Protein AF-0000000082432065 (afdb_homodimer)

pLDDT: mean 88.78, std 16.28, range [34.56, 98.28]

Nearest PDB structures (foldseek):
  4uuu-assembly1_B  TM=8.390E-01  e=2.695E-07  Homo sapiens
  6zza-assembly1_A-2  TM=7.826E-01  e=1.101E-06  Streptococcus agalactiae
  6zz9-assembly1_B  TM=7.598E-01  e=3.009E-06  Streptococcus agalactiae
  4noc-assembly3_D-3  TM=6.305E-01  e=5.022E-05  Kribbella flavida DSM 17836
  3l2b-assembly1_B  TM=6.693E-01  e=5.607E-04  Clostridium perfringens str. 13

InterPro domains:
  IPR000644 CBS domain [PF00571] (2-43)
  IPR000644 CBS domain [PF00571] (87-130)
  IPR000644 CBS domain [PS51371] (1-52)
  IPR000644 CBS domain [SM00116] (1-46)
  IPR000644 CBS domain [SM00116] (81-130)
  IPR046342 CBS domain superfamily [G3DSA:3.10.580.10] (1-130)
  IPR046342 CBS domain superfamily [SSF54631] (2-130)
  IPR050511 AMP-activated protein kinase gamma/SDS23 families [PTHR13780] (1-129)

Radius of gyration: 18.56 Å; Cα contacts (8 Å, |Δi|>4): 417; chains: 2; bounding box: 46×51×38 Å

Solvent-accessible surface area (backbone atoms only — not comparable to full-atom values): 15053 Å² total; per-residue (Å²): 123,38,48,52,75,38,26,38,45,56,53,40,48,50,31,62,74,69,69,44,62,60,44,48,22,25,52,97,79,40,22,65,73,43,66,53,36,42,68,54,52,48,48,28,54,62,70,41,44,53,48,74,46,56,45,76,75,38,24,44,50,59,51,49,56,59,48,64,71,48,82,64,67,69,65,58,59,75,91,57,90,53,45,68,44,48,84,81,55,52,66,68,61,54,51,55,54,45,55,38,85,91,38,54,52,30,39,26,27,41,86,94,64,35,28,63,74,50,72,50,36,49,67,55,53,49,21,57,75,72,65,49,79,130,125,37,47,51,76,37,26,38,46,56,52,40,49,50,33,62,73,69,70,45,64,60,42,49,21,23,52,99,79,40,20,64,76,43,65,53,37,40,68,54,51,49,49,29,54,62,70,42,44,53,47,73,45,56,47,75,76,38,24,44,48,60,51,50,54,59,46,65,72,46,80,61,67,68,64,60,56,74,91,56,90,56,46,68,44,46,86,81,56,54,68,69,59,54,50,56,54,44,54,39,82,91,39,54,52,32,40,25,26,40,88,94,65,36,28,64,75,50,74,50,36,47,66,56,56,51,22,57,75,72,67,49,77,130

Organism: Cannabis sativa (NCBI:txid3483)

Sequence (268 aa):
MLRPTASLSDALSLLVQAEVSSVPIVDENDSLLDIYSRSDITALAKDRTYAQFSLDEMSVQQALQLGQDVNSPRGFFSGLRCQMCLRSDPLHKVMERLANPGVRRLVIVEAGSKRVEGIISLSDVFRFLLGVKAMLRPTASLSDALSLLVQAEVSSVPIVDENDSLLDIYSRSDITALAKDRTYAQFSLDEMSVQQALQLGQDVNSPRGFFSGLRCQMCLRSDPLHKVMERLANPGVRRLVIVEAGSKRVEGIISLSDVFRFLLGVKA

Foldseek 3Di:
DAEQQAFQVVQVVCCVVVVHFKDFHAHPQQAGDAMDGVVLVVQCVVVCVPVVDPRRRDGNNNSSVVSVPPPPVPCPDDDHNAAADEPPDDPVVVVVQQPDPPRFKHFYADPPRNRTDDMDGPVNVVCVVVVNDD/DAEQQAFQVVVVVCCVVVVHFKDFHAHPQQAGDAMDGVVLVVQCVVVCVPVVDPRRRDGNNNSSVVSVPPPPVPCPPDPHNAAADEPPDDPVVVVVQQPDPPRFKHFYADPPRNRTDDMDGPVNVVCVVVVNDD

Secondary structure (DSSP, 8-state):
-B-TT-BHHHHHHHHHHHT-SEEEEE-TT-BEEEEEEHHHHHHHHHTTHHHHS-TTTSBHHHHHHHHHHS------SSS-SS-EEETTS-HHHHHHHHTSTT--EEEEE-TTT-BEEEEEEHHHHHHHHHT---/-B-TT-BHHHHHHHHHHHT-SEEEEE-TT-BEEEEEEHHHHHHHHHTTHHHHS-TTTSBHHHHHHHHHHS------SSS-SS-EEETTS-HHHHHHHHTSTT--EEEEE-TTT-BEEEEEEHHHHHHHHHT---

Structure (mmCIF, N/CA/C/O backbone):
data_AF-0000000082432065-model_v1
#
loop_
_entity.id
_entity.type
_entity.pdbx_description
1 polymer 'CBS domain-containing protein'
#
loop_
_atom_site.group_PDB
_atom_site.id
_atom_site.type_symbol
_atom_site.label_atom_id
_atom_site.label_alt_id
_atom_site.label_comp_id
_atom_site.label_asym_id
_atom_site.label_entity_id
_atom_site.label_seq_id
_atom_site.pdbx_PDB_ins_code
_atom_site.Cartn_x
_atom_site.Cartn_y
_atom_site.Cartn_z
_atom_site.occupancy
_atom_site.B_iso_or_equiv
_atom_site.auth_seq_id
_atom_site.auth_comp_id
_atom_site.auth_asym_id
_atom_site.auth_atom_id
_atom_site.pdbx_PDB_model_num
ATOM 1 N N . MET A 1 1 ? -3.463 -17.789 -0.406 1 91.79 1 MET A N 1
ATOM 2 C CA . MET A 1 1 ? -3.968 -17.381 -1.714 1 91.79 1 MET A CA 1
ATOM 3 C C . MET A 1 1 ? -5.492 -17.433 -1.749 1 91.79 1 MET A C 1
ATOM 5 O O . MET A 1 1 ? -6.114 -18.095 -0.916 1 91.79 1 MET A O 1
ATOM 9 N N . LEU A 1 2 ? -6.07 -16.608 -2.7 1 96.93 2 LEU A N 1
ATOM 10 C CA . LEU A 1 2 ? -7.524 -16.518 -2.77 1 96.93 2 LEU A CA 1
ATOM 11 C C . LEU A 1 2 ? -8.052 -17.197 -4.029 1 96.93 2 LEU A C 1
ATOM 13 O O . LEU A 1 2 ? -7.408 -17.152 -5.08 1 96.93 2 LEU A O 1
ATOM 17 N N . ARG A 1 3 ? -9.206 -17.84 -3.882 1 98.17 3 ARG A N 1
ATOM 18 C CA . ARG A 1 3 ? -9.987 -18.211 -5.058 1 98.17 3 ARG A CA 1
ATOM 19 C C . ARG A 1 3 ? -10.771 -17.018 -5.594 1 98.17 3 ARG A C 1
ATOM 21 O O . ARG A 1 3 ? -11.107 -16.101 -4.842 1 98.17 3 ARG A O 1
ATOM 28 N N . PRO A 1 4 ? -11.059 -17.03 -6.916 1 97.5 4 PRO A N 1
ATOM 29 C CA . PRO A 1 4 ? -11.837 -15.914 -7.459 1 97.5 4 PRO A CA 1
ATOM 30 C C . PRO A 1 4 ? -13.19 -15.748 -6.77 1 97.5 4 PRO A C 1
ATOM 32 O O . PRO A 1 4 ? -13.725 -14.638 -6.711 1 97.5 4 PRO A O 1
ATOM 35 N N . THR A 1 5 ? -13.749 -16.846 -6.175 1 98.03 5 THR A N 1
ATOM 36 C CA . THR A 1 5 ? -15.085 -16.86 -5.59 1 98.03 5 THR A CA 1
ATOM 37 C C . THR A 1 5 ? -15.031 -16.491 -4.11 1 98.03 5 THR A C 1
ATOM 39 O O . THR A 1 5 ? -16.069 -16.387 -3.453 1 98.03 5 THR A O 1
ATOM 42 N N . ALA A 1 6 ? -13.818 -16.341 -3.574 1 98.22 6 ALA A N 1
ATOM 43 C CA . ALA A 1 6 ? -13.71 -15.937 -2.175 1 98.22 6 ALA A CA 1
ATOM 44 C C . ALA A 1 6 ? -14.455 -14.63 -1.921 1 98.22 6 ALA A C 1
ATOM 46 O O . ALA A 1 6 ? -14.51 -13.761 -2.794 1 98.22 6 ALA A O 1
ATOM 47 N N . SER A 1 7 ? -15.022 -14.486 -0.771 1 98.28 7 SER A N 1
ATOM 48 C CA . SER A 1 7 ? -15.76 -13.273 -0.432 1 98.28 7 SER A CA 1
ATOM 49 C C . SER A 1 7 ? -14.814 -12.105 -0.174 1 98.28 7 SER A C 1
ATOM 51 O O . SER A 1 7 ? -13.643 -12.308 0.153 1 98.28 7 SER A O 1
ATOM 53 N N . LEU A 1 8 ? -15.301 -10.936 -0.232 1 97.23 8 LEU A N 1
ATOM 54 C CA . LEU A 1 8 ? -14.527 -9.754 0.134 1 97.23 8 LEU A CA 1
ATOM 55 C C . LEU A 1 8 ? -14.134 -9.797 1.607 1 97.23 8 LEU A C 1
ATOM 57 O O . LEU A 1 8 ? -13.044 -9.353 1.976 1 97.23 8 LEU A O 1
ATOM 61 N N . SER A 1 9 ? -15.038 -10.286 2.413 1 97.78 9 SER A N 1
ATOM 62 C CA . SER A 1 9 ? -14.731 -10.414 3.834 1 97.78 9 SER A CA 1
ATOM 63 C C . SER A 1 9 ? -13.497 -11.282 4.057 1 97.78 9 SER A C 1
ATOM 65 O O . SER A 1 9 ? -12.608 -10.92 4.83 1 97.78 9 SER A O 1
ATOM 67 N N . ASP A 1 10 ? -13.457 -12.392 3.347 1 97.8 10 ASP A N 1
ATOM 68 C CA . ASP A 1 10 ? -12.303 -13.279 3.453 1 97.8 10 ASP A CA 1
ATOM 69 C C . ASP A 1 10 ? -11.029 -12.582 2.979 1 97.8 10 ASP A C 1
ATOM 71 O O . ASP A 1 10 ? -9.978 -12.7 3.612 1 97.8 10 ASP A O 1
ATOM 75 N N . ALA A 1 11 ? -11.12 -11.904 1.87 1 97.95 11 ALA A N 1
ATOM 76 C CA . ALA A 1 11 ? -9.961 -11.22 1.303 1 97.95 11 ALA A CA 1
ATOM 77 C C . ALA A 1 11 ? -9.435 -10.15 2.255 1 97.95 11 ALA A C 1
ATOM 79 O O . ALA A 1 11 ? -8.232 -10.083 2.52 1 97.95 11 ALA A O 1
ATOM 80 N N . LEU A 1 12 ? -10.338 -9.326 2.785 1 97.37 12 LEU A N 1
ATOM 81 C CA . LEU A 1 12 ? -9.945 -8.261 3.701 1 97.37 12 LEU A CA 1
ATOM 82 C C . LEU A 1 12 ? -9.338 -8.838 4.976 1 97.37 12 LEU A C 1
ATOM 84 O O . LEU A 1 12 ? -8.335 -8.325 5.478 1 97.37 12 LEU A O 1
ATOM 88 N N . SER A 1 13 ? -9.913 -9.933 5.496 1 96.69 13 SER A N 1
ATOM 89 C CA . SER A 1 13 ? -9.394 -10.584 6.694 1 96.69 13 SER A CA 1
ATOM 90 C C . SER A 1 13 ? -7.98 -11.11 6.469 1 96.69 13 SER A C 1
ATOM 92 O O . SER A 1 13 ? -7.106 -10.941 7.322 1 96.69 13 SER A O 1
ATOM 94 N N . LEU A 1 14 ? -7.772 -11.704 5.318 1 96.43 14 LEU A N 1
ATOM 95 C CA . LEU A 1 14 ? -6.459 -12.252 4.994 1 96.43 14 LEU A CA 1
ATOM 96 C C . LEU A 1 14 ? -5.411 -11.147 4.925 1 96.43 14 LEU A C 1
ATOM 98 O O . LEU A 1 14 ? -4.312 -11.293 5.466 1 96.43 14 LEU A O 1
ATOM 102 N N . LEU A 1 15 ? -5.744 -10.033 4.286 1 95.22 15 LEU A N 1
ATOM 103 C CA . LEU A 1 15 ? -4.802 -8.929 4.138 1 95.22 15 LEU A CA 1
ATOM 104 C C . LEU A 1 15 ? -4.444 -8.334 5.496 1 95.22 15 LEU A C 1
ATOM 106 O O . LEU A 1 15 ? -3.275 -8.049 5.765 1 95.22 15 LEU A O 1
ATOM 110 N N . VAL A 1 16 ? -5.398 -8.18 6.341 1 93.48 16 VAL A N 1
ATOM 111 C CA . VAL A 1 16 ? -5.18 -7.564 7.645 1 93.48 16 VAL A CA 1
ATOM 112 C C . VAL A 1 16 ? -4.407 -8.524 8.547 1 93.48 16 VAL A C 1
ATOM 114 O O . VAL A 1 16 ? -3.417 -8.136 9.172 1 93.48 16 VAL A O 1
ATOM 117 N N . GLN A 1 17 ? -4.762 -9.803 8.577 1 92.43 17 GLN A N 1
ATOM 118 C CA . GLN A 1 17 ? -4.154 -10.783 9.47 1 92.43 17 GLN A CA 1
ATOM 119 C C . GLN A 1 17 ? -2.722 -11.098 9.048 1 92.43 17 GLN A C 1
ATOM 121 O O . GLN A 1 17 ? -1.838 -11.245 9.895 1 92.43 17 GLN A O 1
ATOM 126 N N . ALA A 1 18 ? -2.498 -11.237 7.775 1 91.37 18 ALA A N 1
ATOM 127 C CA . ALA A 1 18 ? -1.174 -11.586 7.264 1 91.37 18 ALA A CA 1
ATOM 128 C C . ALA A 1 18 ? -0.286 -10.35 7.156 1 91.37 18 ALA A C 1
ATOM 130 O O . ALA A 1 18 ? 0.915 -10.462 6.9 1 91.37 18 ALA A O 1
ATOM 131 N N . GLU A 1 19 ? -0.907 -9.127 7.285 1 90.2 19 GLU A N 1
ATOM 132 C CA . GLU A 1 19 ? -0.198 -7.854 7.202 1 90.2 19 GLU A CA 1
ATOM 133 C C . GLU A 1 19 ? 0.512 -7.704 5.859 1 90.2 19 GLU A C 1
ATOM 135 O O . GLU A 1 19 ? 1.698 -7.37 5.812 1 90.2 19 GLU A O 1
ATOM 140 N N . VAL A 1 20 ? -0.23 -8.049 4.837 1 91.2 20 VAL A N 1
ATOM 141 C CA . VAL A 1 20 ? 0.288 -7.894 3.481 1 91.2 20 VAL A CA 1
ATOM 142 C C . VAL A 1 20 ? -0.599 -6.929 2.697 1 91.2 20 VAL A C 1
ATOM 144 O O . VAL A 1 20 ? -1.745 -6.679 3.08 1 91.2 20 VAL A O 1
ATOM 147 N N . SER A 1 21 ? -0.061 -6.411 1.598 1 91.57 21 SER A N 1
ATOM 148 C CA . SER A 1 21 ? -0.768 -5.392 0.831 1 91.57 21 SER A CA 1
ATOM 149 C C . SER A 1 21 ? -1.493 -6.002 -0.365 1 91.57 21 SER A C 1
ATOM 151 O O . SER A 1 21 ? -2.293 -5.332 -1.02 1 91.57 21 SER A O 1
ATOM 153 N N . SER A 1 22 ? -1.211 -7.258 -0.656 1 93.39 22 SER A N 1
ATOM 154 C CA . SER A 1 22 ? -1.836 -7.925 -1.793 1 93.39 22 SER A CA 1
ATOM 155 C C . SER A 1 22 ? -1.859 -9.438 -1.603 1 93.39 22 SER A C 1
ATOM 157 O O . SER A 1 22 ? -1.077 -9.982 -0.821 1 93.39 22 SER A O 1
ATOM 159 N N . VAL A 1 23 ? -2.774 -10.075 -2.242 1 95.88 23 VAL A N 1
ATOM 160 C CA . VAL A 1 23 ? -2.916 -11.528 -2.217 1 95.88 23 VAL A CA 1
ATOM 161 C C . VAL A 1 23 ? -3.215 -12.043 -3.623 1 95.88 23 VAL A C 1
ATOM 163 O O . VAL A 1 23 ? -4.099 -11.522 -4.306 1 95.88 23 VAL A O 1
ATOM 166 N N . PRO A 1 24 ? -2.444 -13.047 -4.13 1 96.74 24 PRO A N 1
ATOM 167 C CA . PRO A 1 24 ? -2.754 -13.617 -5.443 1 96.74 24 PRO A CA 1
ATOM 168 C C . PRO A 1 24 ? -4.112 -14.314 -5.478 1 96.74 24 PRO A C 1
ATOM 170 O O . PRO A 1 24 ? -4.51 -14.948 -4.497 1 96.74 24 PRO A O 1
ATOM 173 N N . ILE A 1 25 ? -4.811 -14.146 -6.535 1 96.96 25 I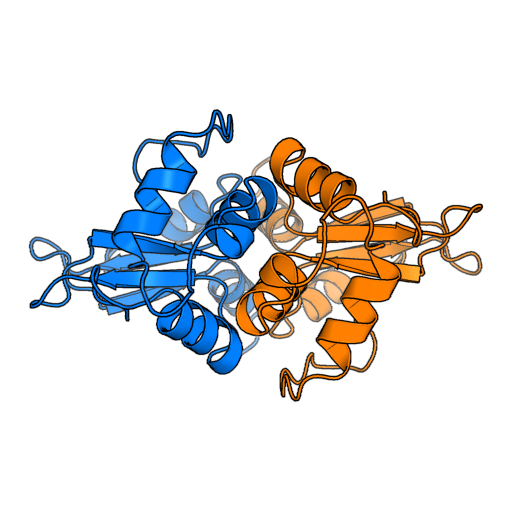LE A N 1
ATOM 174 C CA . ILE A 1 25 ? -5.997 -14.926 -6.869 1 96.96 25 ILE A CA 1
ATOM 175 C C . ILE A 1 25 ? -5.615 -16.07 -7.806 1 96.96 25 ILE A C 1
ATOM 177 O O . ILE A 1 25 ? -5.011 -15.844 -8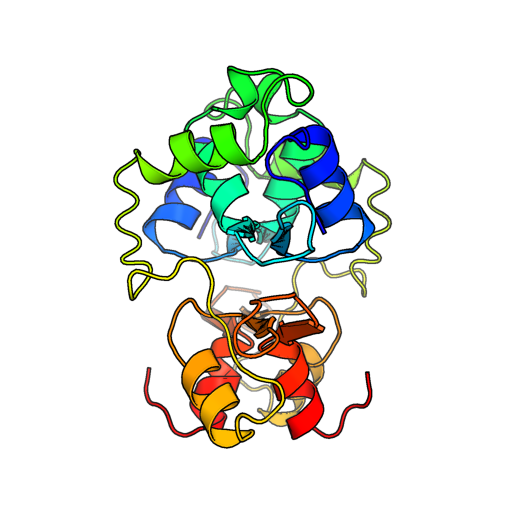.858 1 96.96 25 ILE A O 1
ATOM 181 N N . VAL A 1 26 ? -5.993 -17.299 -7.408 1 97.73 26 VAL A N 1
ATOM 182 C CA . VAL A 1 26 ? -5.513 -18.455 -8.158 1 97.73 26 VAL A CA 1
ATOM 183 C C . VAL A 1 26 ? -6.683 -19.375 -8.496 1 97.73 26 VAL A C 1
ATOM 185 O O . VAL A 1 26 ? -7.737 -19.308 -7.858 1 97.73 26 VAL A O 1
ATOM 188 N N . ASP A 1 27 ? -6.511 -20.186 -9.52 1 97.91 27 ASP A N 1
ATOM 189 C CA . ASP A 1 27 ? -7.523 -21.179 -9.866 1 97.91 27 ASP A CA 1
ATOM 190 C C . ASP A 1 27 ? -7.332 -22.462 -9.059 1 97.91 27 ASP A C 1
ATOM 192 O O . ASP A 1 27 ? -6.617 -22.469 -8.055 1 97.91 27 ASP A O 1
ATOM 196 N N . GLU A 1 28 ? -7.995 -23.527 -9.398 1 97.34 28 GLU A N 1
ATOM 197 C CA . GLU A 1 28 ? -8.003 -24.781 -8.652 1 97.34 28 GLU A CA 1
ATOM 198 C C . GLU A 1 28 ? -6.625 -25.439 -8.663 1 97.34 28 GLU A C 1
ATOM 200 O O . GLU A 1 28 ? -6.313 -26.252 -7.792 1 97.34 28 GLU A O 1
ATOM 205 N N . ASN A 1 29 ? -5.786 -25.096 -9.682 1 97.45 29 ASN A N 1
ATOM 206 C CA . ASN A 1 29 ? -4.453 -25.677 -9.793 1 97.45 29 ASN A CA 1
ATOM 207 C C . ASN A 1 29 ? -3.381 -24.725 -9.27 1 97.45 29 ASN A C 1
ATOM 209 O O . ASN A 1 29 ? -2.196 -24.895 -9.565 1 97.45 29 ASN A O 1
ATOM 213 N N . ASP A 1 30 ? -3.788 -23.655 -8.607 1 97.97 30 ASP A N 1
ATOM 214 C CA . ASP A 1 30 ? -2.914 -22.64 -8.026 1 97.97 30 ASP A CA 1
ATOM 215 C C . ASP A 1 30 ? -2.238 -21.809 -9.114 1 97.97 30 ASP A C 1
ATOM 217 O O . ASP A 1 30 ? -1.171 -21.234 -8.891 1 97.97 30 ASP A O 1
ATOM 221 N N . SER A 1 31 ? -2.859 -21.825 -10.281 1 97.84 31 SER A N 1
ATOM 222 C CA . SER A 1 31 ? -2.389 -20.935 -11.338 1 97.84 31 SER A CA 1
ATOM 223 C C . SER A 1 31 ? -2.864 -19.505 -11.108 1 97.84 31 SER A C 1
ATOM 225 O O . SER A 1 31 ? -4.031 -19.277 -10.783 1 97.84 31 SER A O 1
ATOM 227 N N . LEU A 1 32 ? -1.987 -18.615 -11.347 1 97.04 32 LEU A N 1
ATOM 228 C CA . LEU A 1 32 ? -2.258 -17.206 -11.08 1 97.04 32 LEU A CA 1
ATOM 229 C C . LEU A 1 32 ? -3.298 -16.659 -12.051 1 97.04 32 LEU A C 1
ATOM 231 O O . LEU A 1 32 ? -3.146 -16.787 -13.268 1 97.04 32 LEU A O 1
ATOM 235 N N . LEU A 1 33 ? -4.323 -16.029 -11.487 1 95.45 33 LEU A N 1
ATOM 236 C CA . LEU A 1 33 ? -5.364 -15.406 -12.298 1 95.45 33 LEU A CA 1
ATOM 237 C C . LEU A 1 33 ? -5.299 -13.886 -12.192 1 95.45 33 LEU A C 1
ATOM 239 O O . LEU A 1 33 ? -5.561 -13.18 -13.169 1 95.45 33 LEU A O 1
ATOM 243 N N . ASP A 1 34 ? -4.994 -13.424 -11.001 1 94.52 34 ASP A N 1
ATOM 244 C CA . ASP A 1 34 ? -4.995 -11.992 -10.716 1 94.52 34 ASP A CA 1
ATOM 245 C C . ASP A 1 34 ? -4.421 -11.707 -9.33 1 94.52 34 ASP A C 1
ATOM 247 O O . ASP A 1 34 ? -3.844 -12.594 -8.698 1 94.52 34 ASP A O 1
ATOM 251 N N . ILE A 1 35 ? -4.603 -10.497 -8.877 1 95.1 35 ILE A N 1
ATOM 252 C CA . ILE A 1 35 ? -4.178 -10.072 -7.547 1 95.1 35 ILE A CA 1
ATOM 253 C C . ILE A 1 35 ? -5.229 -9.145 -6.941 1 95.1 35 ILE A C 1
ATOM 255 O O . ILE A 1 35 ? -5.854 -8.356 -7.652 1 95.1 35 ILE A O 1
ATOM 259 N N . TYR A 1 36 ? -5.501 -9.28 -5.711 1 94.88 36 TYR A N 1
ATOM 260 C CA . TYR A 1 36 ? -6.306 -8.343 -4.936 1 94.88 36 TYR A CA 1
ATOM 261 C C . TYR A 1 36 ? -5.437 -7.543 -3.974 1 94.88 36 TYR A C 1
ATOM 263 O O . TYR A 1 36 ? -4.732 -8.116 -3.141 1 94.88 36 TYR A O 1
ATOM 271 N N . SER A 1 37 ? -5.405 -6.215 -4.117 1 93.84 37 SER A N 1
ATOM 272 C CA . SER A 1 37 ? -4.437 -5.38 -3.414 1 93.84 37 SER A CA 1
ATOM 273 C C . SER A 1 37 ? -5.127 -4.238 -2.675 1 93.84 37 SER A C 1
ATOM 275 O O . SER A 1 37 ? -6.327 -4.015 -2.847 1 93.84 37 SER A O 1
ATOM 277 N N . ARG A 1 38 ? -4.329 -3.533 -1.892 1 93.11 38 ARG A N 1
ATOM 278 C CA . ARG A 1 38 ? -4.824 -2.363 -1.173 1 93.11 38 ARG A CA 1
ATOM 279 C C . ARG A 1 38 ? -5.238 -1.26 -2.141 1 93.11 38 ARG A C 1
ATOM 281 O O . ARG A 1 38 ? -6.166 -0.497 -1.861 1 93.11 38 ARG A O 1
ATOM 288 N N . SER A 1 39 ? -4.617 -1.206 -3.307 1 92.56 39 SER A N 1
ATOM 289 C CA . SER A 1 39 ? -5.065 -0.244 -4.308 1 92.56 39 SER A CA 1
ATOM 290 C C . SER A 1 39 ? -6.486 -0.548 -4.772 1 92.56 39 SER A C 1
ATOM 292 O O . SER A 1 39 ? -7.28 0.367 -4.997 1 92.56 39 SER A O 1
ATOM 294 N N . ASP A 1 40 ? -6.826 -1.787 -4.952 1 93.51 40 ASP A N 1
ATOM 295 C CA . ASP A 1 40 ? -8.189 -2.177 -5.302 1 93.51 40 ASP A CA 1
ATOM 296 C C . ASP A 1 40 ? -9.175 -1.765 -4.211 1 93.51 40 ASP A C 1
ATOM 298 O O . ASP A 1 40 ? -10.254 -1.245 -4.507 1 93.51 40 ASP A O 1
ATOM 302 N N . ILE A 1 41 ? -8.763 -2.015 -2.992 1 95.34 41 ILE A N 1
ATOM 303 C CA . ILE A 1 41 ? -9.601 -1.674 -1.848 1 95.34 41 ILE A CA 1
ATOM 304 C C . ILE A 1 41 ? -9.878 -0.173 -1.841 1 95.34 41 ILE A C 1
ATOM 306 O O . ILE A 1 41 ? -11.013 0.254 -1.616 1 95.34 41 ILE A O 1
ATOM 310 N N . THR A 1 42 ? -8.866 0.596 -2.096 1 95.28 42 THR A N 1
ATOM 311 C CA . THR A 1 42 ? -8.995 2.049 -2.105 1 95.28 42 THR A CA 1
ATOM 312 C C . THR A 1 42 ? -9.959 2.5 -3.198 1 95.28 42 THR A C 1
ATOM 314 O O . THR A 1 42 ? -10.826 3.343 -2.959 1 95.28 42 THR A O 1
ATOM 317 N N . ALA A 1 43 ? -9.828 1.934 -4.355 1 93.93 43 ALA A N 1
ATOM 318 C CA . ALA A 1 43 ? -10.712 2.277 -5.465 1 93.93 43 ALA A CA 1
ATOM 319 C C . ALA A 1 43 ? -12.16 1.917 -5.145 1 93.93 43 ALA A C 1
ATOM 321 O O . ALA A 1 43 ? -13.074 2.705 -5.403 1 93.93 43 ALA A O 1
ATOM 322 N N . LEU A 1 44 ? -12.408 0.792 -4.581 1 95.45 44 LEU A N 1
ATOM 323 C CA . LEU A 1 44 ? -13.748 0.332 -4.233 1 95.45 44 LEU A CA 1
ATOM 324 C C . LEU A 1 44 ? -14.356 1.204 -3.14 1 95.45 44 LEU A C 1
ATOM 326 O O . LEU A 1 44 ? -15.561 1.469 -3.148 1 95.45 44 LEU A O 1
ATOM 330 N N . ALA A 1 45 ? -13.505 1.569 -2.148 1 95.84 45 ALA A N 1
ATOM 331 C CA . ALA A 1 45 ? -13.984 2.469 -1.101 1 95.84 45 ALA A CA 1
ATOM 332 C C . ALA A 1 45 ? -14.423 3.808 -1.687 1 95.84 45 ALA A C 1
ATOM 334 O O . ALA A 1 45 ? -15.483 4.33 -1.334 1 95.84 45 ALA A O 1
ATOM 335 N N . LYS A 1 46 ? -13.616 4.333 -2.549 1 95.01 46 LYS A N 1
ATOM 336 C CA . LYS A 1 46 ? -13.899 5.618 -3.181 1 95.01 46 LYS A CA 1
ATOM 337 C C . LYS A 1 46 ? -15.218 5.576 -3.947 1 95.01 46 LYS A C 1
ATOM 339 O O . LYS A 1 46 ? -15.997 6.53 -3.905 1 95.01 46 LYS A O 1
ATOM 344 N N . ASP A 1 47 ? -15.484 4.467 -4.594 1 92.97 47 ASP A N 1
ATOM 345 C CA . ASP A 1 47 ? -16.672 4.334 -5.431 1 92.97 47 ASP A CA 1
ATOM 346 C C . ASP A 1 47 ? -17.867 3.846 -4.616 1 92.97 47 ASP A C 1
ATOM 348 O O . ASP A 1 47 ? -18.907 3.495 -5.177 1 92.97 47 ASP A O 1
ATOM 352 N N . ARG A 1 48 ? -17.726 3.649 -3.326 1 93.31 48 ARG A N 1
ATOM 353 C CA . ARG A 1 48 ? -18.76 3.325 -2.349 1 93.31 48 ARG A CA 1
ATOM 354 C C . ARG A 1 48 ? -19.26 1.896 -2.535 1 93.31 48 ARG A C 1
ATOM 356 O O . ARG A 1 48 ? -20.408 1.587 -2.208 1 93.31 48 ARG A O 1
ATOM 363 N N . THR A 1 49 ? -18.436 1.12 -3.115 1 93.23 49 THR A N 1
ATOM 364 C CA . THR A 1 49 ? -18.799 -0.278 -3.317 1 93.23 49 THR A CA 1
ATOM 365 C C . THR A 1 49 ? -19.078 -0.963 -1.982 1 93.23 49 THR A C 1
ATOM 367 O O . THR A 1 49 ? -20.044 -1.719 -1.856 1 93.23 49 THR A O 1
ATOM 370 N N . TYR A 1 50 ? -18.302 -0.622 -0.948 1 93.71 50 TYR A N 1
ATOM 371 C CA . TYR A 1 50 ? -18.447 -1.26 0.356 1 93.71 50 TYR A CA 1
ATOM 372 C C . TYR A 1 50 ? -19.736 -0.818 1.039 1 93.71 50 TYR A C 1
ATOM 374 O O . TYR A 1 50 ? -20.198 -1.463 1.983 1 93.71 50 TYR A O 1
ATOM 382 N N . ALA A 1 51 ? -20.258 0.248 0.614 1 92.7 51 ALA A N 1
ATOM 383 C CA . ALA A 1 51 ? -21.53 0.727 1.147 1 92.7 51 ALA A CA 1
ATOM 384 C C . ALA A 1 51 ? -22.707 0.064 0.437 1 92.7 51 ALA A C 1
ATOM 386 O O . ALA A 1 51 ? -23.81 -0.006 0.984 1 92.7 51 ALA A O 1
ATOM 387 N N . GLN A 1 52 ? -22.492 -0.404 -0.75 1 93.72 52 GLN A N 1
ATOM 388 C CA . GLN A 1 52 ? -23.574 -0.86 -1.616 1 93.72 52 GLN A CA 1
ATOM 389 C C . GLN A 1 52 ? -23.723 -2.377 -1.559 1 93.72 52 GLN A C 1
ATOM 391 O O . GLN A 1 52 ? -24.792 -2.913 -1.857 1 93.72 52 GLN A O 1
ATOM 396 N N . PHE A 1 53 ? -22.698 -3.045 -1.168 1 93.37 53 PHE A N 1
ATOM 397 C CA . PHE A 1 53 ? -22.726 -4.503 -1.207 1 93.37 53 PHE A CA 1
ATOM 398 C C . PHE A 1 53 ? -22.275 -5.089 0.125 1 93.37 53 PHE A C 1
ATOM 400 O O . PHE A 1 53 ? -21.442 -4.502 0.818 1 93.37 53 PHE A O 1
ATOM 407 N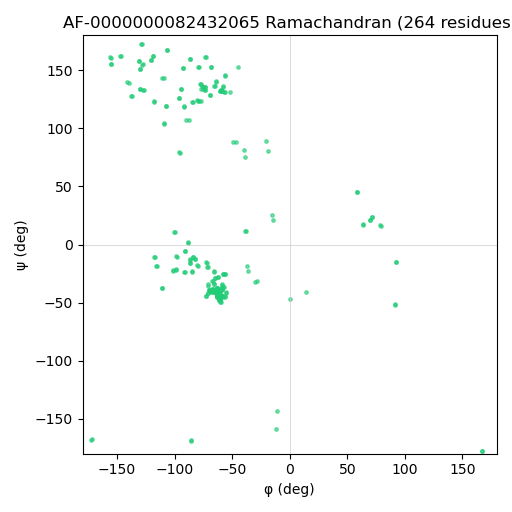 N . SER A 1 54 ? -22.791 -6.248 0.414 1 94.87 54 SER A N 1
ATOM 408 C CA . SER A 1 54 ? -22.335 -7.005 1.576 1 94.87 54 SER A CA 1
ATOM 409 C C . SER A 1 54 ? -20.984 -7.661 1.313 1 94.87 54 SER A C 1
ATOM 411 O O . SER A 1 54 ? -20.785 -8.288 0.27 1 94.87 54 SER A O 1
ATOM 413 N N . LEU A 1 55 ? -20.066 -7.591 2.279 1 96.47 55 LEU A N 1
ATOM 414 C CA . LEU A 1 55 ? -18.715 -8.127 2.154 1 96.47 55 LEU A CA 1
ATOM 415 C C . LEU A 1 55 ? -18.746 -9.638 1.946 1 96.47 55 LEU A C 1
ATOM 417 O O . LEU A 1 55 ? -17.875 -10.194 1.274 1 96.47 55 LEU A O 1
ATOM 421 N N . ASP A 1 56 ? -19.797 -10.299 2.467 1 97.23 56 ASP A N 1
ATOM 422 C CA . ASP A 1 56 ? -19.861 -11.757 2.418 1 97.23 56 ASP A CA 1
ATOM 423 C C . ASP A 1 56 ? -20.485 -12.235 1.109 1 97.23 56 ASP A C 1
ATOM 425 O O . ASP A 1 56 ? -20.334 -13.399 0.732 1 97.23 56 ASP A O 1
ATOM 429 N N . GLU A 1 57 ? -21.163 -11.29 0.383 1 96.2 57 GLU A N 1
ATOM 430 C CA . GLU A 1 57 ? -21.923 -11.689 -0.798 1 96.2 57 GLU A CA 1
ATOM 431 C C . GLU A 1 57 ? -21.154 -11.379 -2.079 1 96.2 57 GLU A C 1
ATOM 433 O O . GLU A 1 57 ? -21.426 -11.965 -3.129 1 96.2 57 GLU A O 1
ATOM 438 N N . MET A 1 58 ? -20.276 -10.504 -2.017 1 96.68 58 MET A N 1
ATOM 439 C CA . MET A 1 58 ? -19.502 -10.144 -3.202 1 96.68 58 MET A CA 1
ATOM 440 C C . MET A 1 58 ? -18.191 -10.921 -3.253 1 96.68 58 MET A C 1
ATOM 442 O O . MET A 1 58 ? -17.474 -11.002 -2.254 1 96.68 58 MET A O 1
ATOM 446 N N . SER A 1 59 ? -17.918 -11.452 -4.424 1 97.86 59 SER A N 1
ATOM 447 C CA . SER A 1 59 ? -16.655 -12.158 -4.607 1 97.86 59 SER A CA 1
ATOM 448 C C . SER A 1 59 ? -15.535 -11.198 -4.993 1 97.86 59 SER A C 1
ATOM 450 O O . SER A 1 59 ? -15.796 -10.094 -5.476 1 97.86 59 SER A O 1
ATOM 452 N N . VAL A 1 60 ? -14.314 -11.605 -4.79 1 96.69 60 VAL A N 1
ATOM 453 C CA . VAL A 1 60 ? -13.158 -10.791 -5.149 1 96.69 60 VAL A CA 1
ATOM 454 C C . VAL A 1 60 ? -13.163 -10.521 -6.652 1 96.69 60 VAL A C 1
ATOM 456 O O . VAL A 1 60 ? -12.829 -9.418 -7.092 1 96.69 60 VAL A O 1
ATOM 459 N N . GLN A 1 61 ? -13.523 -11.54 -7.417 1 95.7 61 GLN A N 1
ATOM 460 C CA . GLN A 1 61 ? -13.581 -11.36 -8.864 1 95.7 61 GLN A CA 1
ATOM 461 C C . GLN A 1 61 ? -14.581 -10.271 -9.243 1 95.7 61 GLN A C 1
ATOM 463 O O . GLN A 1 61 ? -14.287 -9.416 -10.081 1 95.7 61 GLN A O 1
ATOM 468 N N . GLN A 1 62 ? -15.806 -10.304 -8.671 1 95.31 62 GLN A N 1
ATOM 469 C CA . GLN A 1 62 ? -16.82 -9.284 -8.916 1 95.31 62 GLN A CA 1
ATOM 470 C C . GLN A 1 62 ? -16.313 -7.899 -8.524 1 95.31 62 GLN A C 1
ATOM 472 O O . GLN A 1 62 ? -16.522 -6.926 -9.252 1 95.31 62 GLN A O 1
ATOM 477 N N . ALA A 1 63 ? -15.682 -7.835 -7.377 1 95.27 63 ALA A N 1
ATOM 478 C CA . ALA A 1 63 ? -15.149 -6.565 -6.89 1 95.27 63 ALA A CA 1
ATOM 479 C C . ALA A 1 63 ? -14.134 -5.985 -7.872 1 95.27 63 ALA A C 1
ATOM 481 O O . ALA A 1 63 ? -14.146 -4.783 -8.147 1 95.27 63 ALA A O 1
ATOM 482 N N . LEU A 1 64 ? -13.24 -6.808 -8.377 1 93.86 64 LEU A N 1
ATOM 483 C CA . LEU A 1 64 ? -12.217 -6.361 -9.316 1 93.86 64 LEU A CA 1
ATOM 484 C C . LEU A 1 64 ? -12.85 -5.824 -10.595 1 93.86 64 LEU A C 1
ATOM 486 O O . LEU A 1 64 ? -12.364 -4.848 -11.171 1 93.86 64 LEU A O 1
ATOM 490 N N . GLN A 1 65 ? -13.861 -6.468 -11.037 1 91.59 65 GLN A N 1
ATOM 491 C CA . GLN A 1 65 ? -14.555 -6.019 -12.239 1 91.59 65 GLN A CA 1
ATOM 492 C C . GLN A 1 65 ? -15.168 -4.636 -12.037 1 91.59 65 GLN A C 1
ATOM 494 O O . GLN A 1 65 ? -15.163 -3.809 -12.951 1 91.59 65 GLN A O 1
ATOM 499 N N . LEU A 1 66 ? -15.664 -4.397 -10.875 1 89.53 66 LEU A N 1
ATOM 500 C CA . LEU A 1 66 ? -16.268 -3.106 -10.563 1 89.53 66 LEU A CA 1
ATOM 501 C C . LEU A 1 66 ? -15.206 -2.014 -10.487 1 89.53 66 LEU A C 1
ATOM 503 O O . LEU A 1 66 ? -15.46 -0.868 -10.865 1 89.53 66 LEU A O 1
ATOM 507 N N . GLY A 1 67 ? -14.039 -2.355 -9.911 1 83.08 67 GLY A N 1
ATOM 508 C CA . GLY A 1 67 ? -12.971 -1.38 -9.756 1 83.08 67 GLY A CA 1
ATOM 509 C C . GLY A 1 67 ? -12.304 -1.01 -11.067 1 83.08 67 GLY A C 1
ATOM 510 O O . GLY A 1 67 ? -11.688 0.051 -11.179 1 83.08 67 GLY A O 1
ATOM 511 N N . GLN A 1 68 ? -12.166 -1.94 -12.036 1 73.18 68 GLN A N 1
ATOM 512 C CA . GLN A 1 68 ? -11.555 -1.71 -13.341 1 73.18 68 GLN A CA 1
ATOM 513 C C . GLN A 1 68 ? -12.43 -0.809 -14.207 1 73.18 68 GLN A C 1
ATOM 515 O O . GLN A 1 68 ? -11.929 -0.12 -15.099 1 73.18 68 GLN A O 1
ATOM 520 N N . ASP A 1 69 ? -13.772 -0.943 -14.197 1 54.95 69 ASP A N 1
ATOM 521 C CA . ASP A 1 69 ? -14.663 -0.121 -15.01 1 54.95 69 ASP A CA 1
ATOM 522 C C . ASP A 1 69 ? -14.492 1.361 -14.684 1 54.95 69 ASP A C 1
ATOM 524 O O . ASP A 1 69 ? -14.718 2.22 -15.539 1 54.95 69 ASP A O 1
ATOM 528 N N . VAL A 1 70 ? -14.247 1.756 -13.556 1 46.48 70 VAL A N 1
ATOM 529 C CA . VAL A 1 70 ? -14.076 3.168 -13.231 1 46.48 70 VAL A CA 1
ATOM 530 C C . VAL A 1 70 ? -12.709 3.648 -13.714 1 46.48 70 VAL A C 1
ATOM 532 O O . VAL A 1 70 ? -11.768 2.859 -13.815 1 46.48 70 VAL A O 1
ATOM 535 N N . ASN A 1 71 ? -12.604 4.99 -14.479 1 41.04 71 ASN A N 1
ATOM 536 C CA . ASN A 1 71 ? -11.529 5.736 -15.125 1 41.04 71 ASN A CA 1
ATOM 537 C C . ASN A 1 71 ? -10.227 5.639 -14.336 1 41.04 71 ASN A C 1
ATOM 539 O O . ASN A 1 71 ? -9.764 6.631 -13.771 1 41.04 71 ASN A O 1
ATOM 543 N N . SER A 1 72 ? -10.165 4.835 -13.45 1 42.22 72 SER A N 1
ATOM 544 C CA . SER A 1 72 ? -8.872 5.029 -12.803 1 42.22 72 SER A CA 1
ATOM 545 C C . SER A 1 72 ? -7.749 5.132 -13.83 1 42.22 72 SER A C 1
ATOM 547 O O . SER A 1 72 ? -7.589 4.246 -14.673 1 42.22 72 SER A O 1
ATOM 549 N N . PRO A 1 73 ? -7.529 6.433 -14.28 1 37.24 73 PRO A N 1
ATOM 550 C CA . PRO A 1 73 ? -6.339 6.645 -15.107 1 37.24 73 PRO A CA 1
ATOM 551 C C . PRO A 1 73 ? -5.155 5.786 -14.669 1 37.24 73 PRO A C 1
ATOM 553 O O . PRO A 1 73 ? -4.009 6.089 -15.009 1 37.24 73 PRO A O 1
ATOM 556 N N . ARG A 1 74 ? -5.278 5.399 -13.372 1 38.32 74 ARG A N 1
ATOM 557 C CA . ARG A 1 74 ? -3.942 4.844 -13.183 1 38.32 74 ARG A CA 1
ATOM 558 C C . ARG A 1 74 ? -3.478 4.096 -14.429 1 38.32 74 ARG A C 1
ATOM 560 O O . ARG A 1 74 ? -4.162 3.188 -14.905 1 38.32 74 ARG A O 1
ATOM 567 N N . GLY A 1 75 ? -3.123 4.791 -15.382 1 34.56 75 GLY A N 1
ATOM 568 C CA . GLY A 1 75 ? -2.017 4.237 -16.146 1 34.56 75 GLY A CA 1
ATOM 569 C C . GLY A 1 75 ? -1.296 3.115 -15.424 1 34.56 75 GLY A C 1
ATOM 570 O O . GLY A 1 75 ? -0.236 3.331 -14.831 1 34.56 75 GLY A O 1
ATOM 571 N N . PHE A 1 76 ? -2.017 2.557 -14.485 1 38.14 76 PHE A N 1
ATOM 572 C CA . PHE A 1 76 ? -1.275 1.343 -14.167 1 38.14 76 PHE A CA 1
ATOM 573 C C . PHE A 1 76 ? -0.35 0.958 -15.316 1 38.14 76 PHE A C 1
ATOM 575 O O . PHE A 1 76 ? -0.755 0.98 -16.48 1 38.14 76 PHE A O 1
ATOM 582 N N . PHE A 1 77 ? 0.794 1.415 -15.357 1 36.84 77 PHE A N 1
ATOM 583 C CA . PHE A 1 77 ? 1.621 0.95 -16.464 1 36.84 77 PHE A CA 1
ATOM 584 C C . PHE A 1 77 ? 0.972 -0.239 -17.162 1 36.84 77 PHE A C 1
ATOM 586 O O . PHE A 1 77 ? 0.098 -0.898 -16.595 1 36.84 77 PHE A O 1
ATOM 593 N N . SER A 1 78 ? 1.791 -1.001 -17.869 1 37.14 78 SER A N 1
ATOM 594 C CA . SER A 1 78 ? 1.362 -2.016 -18.827 1 37.14 78 SER A CA 1
ATOM 595 C C . SER A 1 78 ? 0.225 -2.862 -18.264 1 37.14 78 SER A C 1
ATOM 597 O O . SER A 1 78 ? -0.013 -2.866 -17.055 1 37.14 78 SER A O 1
ATOM 599 N N . GLY A 1 79 ? -0.749 -3.509 -19.084 1 42.67 79 GLY A N 1
ATOM 600 C CA . GLY A 1 79 ? -1.675 -4.62 -19.229 1 42.67 79 GLY A CA 1
ATOM 601 C C . GLY A 1 79 ? -1.682 -5.552 -18.031 1 42.67 79 GLY A C 1
ATOM 602 O O . GLY A 1 79 ? -2.653 -6.278 -17.809 1 42.67 79 GLY A O 1
ATOM 603 N N . LEU A 1 80 ? -0.52 -5.983 -17.49 1 52.77 80 LEU A N 1
ATOM 604 C CA . LEU A 1 80 ? -0.565 -7.172 -16.645 1 52.77 80 LEU A CA 1
ATOM 605 C C . LEU A 1 80 ? -0.681 -6.789 -15.174 1 52.77 80 LEU A C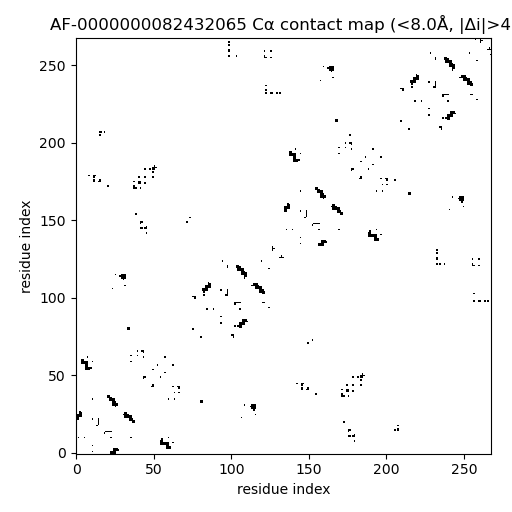 1
ATOM 607 O O . LEU A 1 80 ? 0.278 -6.291 -14.58 1 52.77 80 LEU A O 1
ATOM 611 N N . ARG A 1 81 ? -1.98 -6.386 -14.657 1 66.81 81 ARG A N 1
ATOM 612 C CA . ARG A 1 81 ? -2.276 -6.147 -13.248 1 66.81 81 ARG A CA 1
ATOM 613 C C . ARG A 1 81 ? -1.381 -6.994 -12.35 1 66.81 81 ARG A C 1
ATOM 615 O O . ARG A 1 81 ? -0.877 -6.511 -11.333 1 66.81 81 ARG A O 1
ATOM 622 N N . CYS A 1 82 ? -1.099 -8.035 -12.897 1 83.61 82 CYS A N 1
ATOM 623 C CA . CYS A 1 82 ? -0.276 -8.951 -12.116 1 83.61 82 CYS A CA 1
ATOM 624 C C . CYS A 1 82 ? 1.137 -9.032 -12.682 1 83.61 82 CYS A C 1
ATOM 626 O O . CYS A 1 82 ? 1.341 -9.553 -13.779 1 83.61 82 CYS A O 1
ATOM 628 N N . GLN A 1 83 ? 2.11 -8.386 -12.04 1 90.86 83 GLN A N 1
ATOM 629 C CA . GLN A 1 83 ? 3.51 -8.492 -12.435 1 90.86 83 GLN A CA 1
ATOM 630 C C . GLN A 1 83 ? 4.116 -9.812 -11.966 1 90.86 83 GLN A C 1
ATOM 632 O O . GLN A 1 83 ? 4.048 -10.146 -10.782 1 90.86 83 GLN A O 1
ATOM 637 N N . MET A 1 84 ? 4.654 -10.559 -12.966 1 95.16 84 MET A N 1
ATOM 638 C CA . MET A 1 84 ? 5.16 -11.893 -12.655 1 95.16 84 MET A CA 1
ATOM 639 C C . MET A 1 84 ? 6.643 -12.006 -12.993 1 95.16 84 MET A C 1
ATOM 641 O O . MET A 1 84 ? 7.169 -11.206 -13.77 1 95.16 84 MET A O 1
ATOM 645 N N . CYS A 1 85 ? 7.293 -12.933 -12.405 1 96.92 85 CYS A N 1
ATOM 646 C CA . CYS A 1 85 ? 8.639 -13.348 -12.784 1 96.92 85 CYS A CA 1
ATOM 647 C C . CYS A 1 85 ? 8.837 -14.841 -12.551 1 96.92 85 CYS A C 1
ATOM 649 O O . CYS A 1 85 ? 7.992 -15.494 -11.936 1 96.92 85 CYS A O 1
ATOM 651 N N . LEU A 1 86 ? 9.829 -15.398 -13.156 1 97.8 86 LEU A N 1
ATOM 652 C CA . LEU A 1 86 ? 10.222 -16.785 -12.932 1 97.8 86 LEU A CA 1
ATOM 653 C C . LEU A 1 86 ? 11.288 -16.879 -11.846 1 97.8 86 LEU A C 1
ATOM 655 O O . LEU A 1 86 ? 12.052 -15.934 -11.636 1 97.8 86 LEU A O 1
ATOM 659 N N . ARG A 1 87 ? 11.294 -18.032 -11.155 1 96.16 87 ARG A N 1
ATOM 660 C CA . ARG A 1 87 ? 12.334 -18.28 -10.162 1 96.16 87 ARG A CA 1
ATOM 661 C C . ARG A 1 87 ? 13.723 -18.172 -10.784 1 96.16 87 ARG A C 1
ATOM 663 O O . ARG A 1 87 ? 14.692 -17.841 -10.098 1 96.16 87 ARG A O 1
ATOM 670 N N . SER A 1 88 ? 13.825 -18.409 -12.099 1 96.82 88 SER A N 1
ATOM 671 C CA . SER A 1 88 ? 15.105 -18.434 -12.799 1 96.82 88 SER A CA 1
ATOM 672 C C . SER A 1 88 ? 15.51 -17.038 -13.261 1 96.82 88 SER A C 1
ATOM 674 O O . SER A 1 88 ? 16.628 -16.837 -13.739 1 96.82 88 SER A O 1
ATOM 676 N N . ASP A 1 89 ? 14.605 -16.071 -13.223 1 97.03 89 ASP A N 1
ATOM 677 C CA . ASP A 1 89 ? 14.958 -14.717 -13.64 1 97.03 89 ASP A CA 1
ATOM 678 C C . ASP A 1 89 ? 16.124 -14.175 -12.816 1 97.03 89 ASP A C 1
ATOM 680 O O . ASP A 1 89 ? 16.176 -14.373 -11.6 1 97.03 89 ASP A O 1
ATOM 684 N N . PRO A 1 90 ? 17.078 -13.539 -13.462 1 97.03 90 PRO A N 1
ATOM 685 C CA . PRO A 1 90 ? 18.178 -12.948 -12.695 1 97.03 90 PRO A CA 1
ATOM 686 C C . PRO A 1 90 ? 17.734 -11.757 -11.849 1 97.03 90 PRO A C 1
ATOM 688 O O . PRO A 1 90 ? 16.793 -11.049 -12.218 1 97.03 90 PRO A O 1
ATOM 691 N N . LEU A 1 91 ? 18.459 -11.554 -10.781 1 95.35 91 LEU A N 1
ATOM 692 C CA . LEU A 1 91 ? 18.113 -10.536 -9.795 1 95.35 91 LEU A CA 1
ATOM 693 C C . LEU A 1 91 ? 18.026 -9.159 -10.444 1 95.35 91 LEU A C 1
ATOM 695 O O . LEU A 1 91 ? 17.137 -8.369 -10.116 1 95.35 91 LEU A O 1
ATOM 699 N N . HIS A 1 92 ? 18.889 -8.917 -11.394 1 94.71 92 HIS A N 1
ATOM 700 C CA . HIS A 1 92 ? 18.888 -7.59 -12 1 94.71 92 HIS A CA 1
ATOM 701 C C . HIS A 1 92 ? 17.595 -7.335 -12.768 1 94.71 92 HIS A C 1
ATOM 703 O O . HIS A 1 92 ? 17.106 -6.204 -12.811 1 94.71 92 HIS A O 1
ATOM 709 N N . LYS A 1 93 ? 17.022 -8.357 -13.378 1 95.44 93 LYS A N 1
ATOM 710 C CA . LYS A 1 93 ? 15.743 -8.213 -14.068 1 95.44 93 LYS A CA 1
ATOM 711 C C . LYS A 1 93 ? 14.61 -7.958 -13.079 1 95.44 93 LYS A C 1
ATOM 713 O O . LYS A 1 93 ? 13.722 -7.144 -13.34 1 95.44 93 LYS A O 1
ATOM 718 N N . VAL A 1 94 ? 14.655 -8.655 -11.965 1 95.87 94 VAL A N 1
ATOM 719 C CA . VAL A 1 94 ? 13.678 -8.469 -10.897 1 95.87 94 VAL A CA 1
ATOM 720 C C . VAL A 1 94 ? 13.746 -7.035 -10.378 1 95.87 94 VAL A C 1
ATOM 722 O O . VAL A 1 94 ? 12.719 -6.365 -10.248 1 95.87 94 VAL A O 1
ATOM 725 N N . MET A 1 95 ? 14.949 -6.533 -10.176 1 95.52 95 MET A N 1
ATOM 726 C CA . MET A 1 95 ? 15.148 -5.185 -9.652 1 95.52 95 MET A CA 1
ATOM 727 C C . MET A 1 95 ? 14.669 -4.136 -10.651 1 95.52 95 MET A C 1
ATOM 729 O O . MET A 1 95 ? 14.069 -3.133 -10.264 1 95.52 95 MET A O 1
ATOM 733 N N . GLU A 1 96 ? 14.886 -4.364 -11.908 1 94.13 96 GLU A N 1
ATOM 734 C CA . GLU A 1 96 ? 14.447 -3.44 -12.95 1 94.13 96 GLU A CA 1
ATOM 735 C C . GLU A 1 96 ? 12.927 -3.316 -12.974 1 94.13 96 GLU A C 1
ATOM 737 O O . GLU A 1 96 ? 12.39 -2.215 -13.113 1 94.13 96 GLU A O 1
ATOM 742 N N . ARG A 1 97 ? 12.297 -4.391 -12.832 1 93.54 97 ARG A N 1
ATOM 743 C CA . ARG A 1 97 ? 10.837 -4.383 -12.827 1 93.54 97 ARG A CA 1
ATOM 744 C C . ARG A 1 97 ? 10.298 -3.669 -11.592 1 93.54 97 ARG A C 1
ATOM 746 O O . ARG A 1 97 ? 9.365 -2.869 -11.689 1 93.54 97 ARG A O 1
ATOM 753 N N . LEU A 1 98 ? 10.935 -3.898 -10.453 1 93.94 98 LEU A N 1
ATOM 754 C CA . LEU A 1 98 ? 10.481 -3.289 -9.208 1 93.94 98 LEU A CA 1
ATOM 755 C C . LEU A 1 98 ? 10.794 -1.796 -9.188 1 93.94 98 LEU A C 1
ATOM 757 O O . LEU A 1 98 ? 10.235 -1.051 -8.379 1 93.94 98 LEU A O 1
ATOM 761 N N . ALA A 1 99 ? 11.662 -1.401 -10.093 1 92.92 99 ALA A N 1
ATOM 762 C CA . ALA A 1 99 ? 12.024 0.012 -10.164 1 92.92 99 ALA A CA 1
ATOM 763 C C . ALA A 1 99 ? 10.963 0.813 -10.915 1 92.92 99 ALA A C 1
ATOM 765 O O . ALA A 1 99 ? 10.948 2.045 -10.854 1 92.92 99 ALA A O 1
ATOM 766 N N . ASN A 1 100 ? 10.138 0.109 -11.65 1 89.7 100 ASN A N 1
ATOM 767 C CA . ASN A 1 100 ? 9.059 0.791 -12.358 1 89.7 100 ASN A CA 1
ATOM 768 C C . ASN A 1 100 ? 8.05 1.4 -11.389 1 89.7 100 ASN A C 1
ATOM 770 O O . ASN A 1 100 ? 7.657 0.761 -10.412 1 89.7 100 ASN A O 1
ATOM 774 N N . PRO A 1 101 ? 7.629 2.639 -11.663 1 83.6 101 PRO A N 1
ATOM 775 C CA . PRO A 1 101 ? 6.652 3.276 -10.778 1 83.6 101 PRO A CA 1
ATOM 776 C C . PRO A 1 101 ? 5.373 2.456 -10.623 1 83.6 101 PRO A C 1
ATOM 778 O O . PRO A 1 101 ? 4.867 1.904 -11.604 1 83.6 101 PRO A O 1
ATOM 781 N N . GLY A 1 102 ? 4.948 2.256 -9.42 1 81.67 102 GLY A N 1
ATOM 782 C CA . GLY A 1 102 ? 3.698 1.572 -9.13 1 81.67 102 GLY A CA 1
ATOM 783 C C . GLY A 1 102 ? 3.871 0.08 -8.916 1 81.67 102 GLY A C 1
ATOM 784 O O . GLY A 1 102 ? 2.974 -0.585 -8.394 1 81.67 102 GLY A O 1
ATOM 785 N N . VAL A 1 103 ? 5.003 -0.428 -9.302 1 89.54 103 VAL A N 1
ATOM 786 C CA . VAL A 1 103 ? 5.251 -1.854 -9.117 1 89.54 103 VAL A CA 1
ATOM 787 C C . VAL A 1 103 ? 5.938 -2.09 -7.775 1 89.54 103 VAL A C 1
ATOM 789 O O . VAL A 1 103 ? 7.069 -1.646 -7.563 1 89.54 103 VAL A O 1
ATOM 792 N N . ARG A 1 104 ? 5.257 -2.863 -6.902 1 90.05 104 ARG A N 1
ATOM 793 C CA . ARG A 1 104 ? 5.788 -3.054 -5.556 1 90.05 104 ARG A CA 1
ATOM 794 C C . ARG A 1 104 ? 6.112 -4.522 -5.299 1 90.05 104 ARG A C 1
ATOM 796 O O . ARG A 1 104 ? 6.784 -4.852 -4.32 1 90.05 104 ARG A O 1
ATOM 803 N N . ARG A 1 105 ? 5.664 -5.334 -6.188 1 94.49 105 ARG A N 1
ATOM 804 C CA . ARG A 1 105 ? 5.899 -6.764 -6.018 1 94.49 105 ARG A CA 1
ATOM 805 C C . ARG A 1 105 ? 5.864 -7.489 -7.359 1 94.49 105 ARG A C 1
ATOM 807 O O . ARG A 1 105 ? 5.328 -6.966 -8.339 1 94.49 105 ARG A O 1
ATOM 814 N N . LEU A 1 106 ? 6.425 -8.623 -7.359 1 96.46 106 LEU A N 1
ATOM 815 C CA . LEU A 1 106 ? 6.328 -9.603 -8.435 1 96.46 106 LEU A CA 1
ATOM 816 C C . LEU A 1 106 ? 5.874 -10.956 -7.899 1 96.46 106 LEU A C 1
ATOM 818 O O . LEU A 1 106 ? 6.346 -11.404 -6.851 1 96.46 106 LEU A O 1
ATOM 822 N N . VAL A 1 107 ? 4.89 -11.569 -8.568 1 97.16 107 VAL A N 1
ATOM 823 C CA . VAL A 1 107 ? 4.499 -12.936 -8.239 1 97.16 107 VAL A CA 1
ATOM 824 C C . VAL A 1 107 ? 5.41 -13.923 -8.963 1 97.16 107 VAL A C 1
ATOM 826 O O . VAL A 1 107 ? 5.57 -13.85 -10.184 1 97.16 107 VAL A O 1
ATOM 829 N N . ILE A 1 108 ? 6.066 -14.773 -8.218 1 98.05 108 ILE A N 1
ATOM 830 C CA . ILE A 1 108 ? 6.904 -15.817 -8.799 1 98.05 108 ILE A CA 1
ATOM 831 C C . ILE A 1 108 ? 6.032 -16.984 -9.256 1 98.05 108 ILE A C 1
ATOM 833 O O . ILE A 1 108 ? 5.268 -17.543 -8.466 1 98.05 108 ILE A O 1
ATOM 837 N N . VAL A 1 109 ? 6.159 -17.323 -10.548 1 98.11 109 VAL A N 1
ATOM 838 C CA . VAL A 1 109 ? 5.312 -18.391 -11.069 1 98.11 109 VAL A CA 1
ATOM 839 C C . VAL A 1 109 ? 6.174 -19.438 -11.77 1 98.11 109 VAL A C 1
ATOM 841 O O . VAL A 1 109 ? 7.3 -19.15 -12.184 1 98.11 109 VAL A O 1
ATOM 844 N N . GLU A 1 110 ? 5.648 -20.611 -11.811 1 97.96 110 GLU A N 1
ATOM 845 C CA . GLU A 1 110 ? 6.257 -21.681 -12.595 1 97.96 110 GLU A CA 1
ATOM 846 C C . GLU A 1 110 ? 6.033 -21.468 -14.089 1 97.96 110 GLU A C 1
ATOM 848 O O . GLU A 1 110 ? 4.915 -21.175 -14.519 1 97.96 110 GLU A O 1
ATOM 853 N N . ALA A 1 111 ? 7.104 -21.675 -14.868 1 95.93 111 ALA A N 1
ATOM 854 C CA . ALA A 1 111 ? 6.996 -21.547 -16.319 1 95.93 111 ALA A CA 1
ATOM 855 C C . ALA A 1 111 ? 5.958 -22.515 -16.879 1 95.93 111 ALA A C 1
ATOM 857 O O . ALA A 1 111 ? 5.938 -23.693 -16.515 1 95.93 111 ALA A O 1
ATOM 858 N N . GLY A 1 112 ? 5.067 -22.083 -17.722 1 95.07 112 GLY A N 1
ATOM 859 C CA . GLY A 1 112 ? 4.088 -22.926 -18.388 1 95.07 112 GLY A CA 1
ATOM 860 C C . GLY A 1 112 ? 2.783 -23.045 -17.623 1 95.07 112 GLY A C 1
ATOM 861 O O . GLY A 1 112 ? 1.71 -22.787 -18.172 1 95.07 112 GLY A O 1
ATOM 862 N N . SER A 1 113 ? 2.847 -23.4 -16.337 1 96.48 113 SER A N 1
ATOM 863 C CA . SER A 1 113 ? 1.646 -23.695 -15.562 1 96.48 113 SER A CA 1
ATOM 864 C C . SER A 1 113 ? 1.122 -22.447 -14.859 1 96.48 113 SER A C 1
ATOM 866 O O . SER A 1 113 ? -0.016 -22.427 -14.387 1 96.48 113 SER A O 1
ATOM 868 N N . LYS A 1 114 ? 2.006 -21.473 -14.628 1 96.71 114 LYS A N 1
ATOM 869 C CA . LYS A 1 114 ? 1.708 -20.243 -13.899 1 96.71 114 LYS A CA 1
ATOM 870 C C . LYS A 1 114 ? 1.337 -20.54 -12.449 1 96.71 114 LYS A C 1
ATOM 872 O O . LYS A 1 114 ? 0.683 -19.728 -11.791 1 96.71 114 LYS A O 1
ATOM 877 N N . ARG A 1 115 ? 1.683 -21.72 -12.04 1 98.03 115 ARG A N 1
ATOM 878 C CA . ARG A 1 115 ? 1.499 -22.008 -10.622 1 98.03 115 ARG A CA 1
ATOM 879 C C . ARG A 1 115 ? 2.311 -21.049 -9.758 1 98.03 115 ARG A C 1
ATOM 881 O O . ARG A 1 115 ? 3.499 -20.836 -10.007 1 98.03 115 ARG A O 1
ATOM 888 N N . VAL A 1 116 ? 1.667 -20.477 -8.718 1 98.03 116 VAL A N 1
ATOM 889 C CA . VAL A 1 116 ? 2.323 -19.49 -7.866 1 98.03 116 VAL A CA 1
ATOM 890 C C . VAL A 1 116 ? 3.328 -20.184 -6.95 1 98.03 116 VAL A C 1
ATOM 892 O O . VAL A 1 116 ? 2.985 -21.147 -6.259 1 98.03 116 VAL A O 1
ATOM 895 N N . GLU A 1 117 ? 4.554 -19.581 -6.885 1 97.93 117 GLU A N 1
ATOM 896 C CA . GLU A 1 117 ? 5.608 -20.158 -6.056 1 97.93 117 GLU A CA 1
ATOM 897 C C . GLU A 1 117 ? 5.992 -19.218 -4.917 1 97.93 117 GLU A C 1
ATOM 899 O O . GLU A 1 117 ? 6.638 -19.633 -3.953 1 97.93 117 GLU A O 1
ATOM 904 N N . GLY A 1 118 ? 5.664 -17.999 -5.02 1 96.92 118 GLY A N 1
ATOM 905 C CA . GLY A 1 118 ? 5.995 -17.016 -4.001 1 96.92 118 GLY A CA 1
ATOM 906 C C . GLY A 1 118 ? 5.794 -15.585 -4.465 1 96.92 118 GLY A C 1
ATOM 907 O O . GLY A 1 118 ? 5.243 -15.348 -5.542 1 96.92 118 GLY A O 1
ATOM 908 N N . ILE A 1 119 ? 6.099 -14.639 -3.663 1 96.22 119 ILE A N 1
ATOM 909 C CA . ILE A 1 119 ? 6.031 -13.211 -3.953 1 96.22 119 ILE A CA 1
ATOM 910 C C . ILE A 1 119 ? 7.348 -12.542 -3.564 1 96.22 119 ILE A C 1
ATOM 912 O O . ILE A 1 119 ? 7.931 -12.863 -2.525 1 96.22 119 ILE A O 1
ATOM 916 N N . ILE A 1 120 ? 7.867 -11.732 -4.395 1 96.62 120 ILE A N 1
ATOM 917 C CA . ILE A 1 12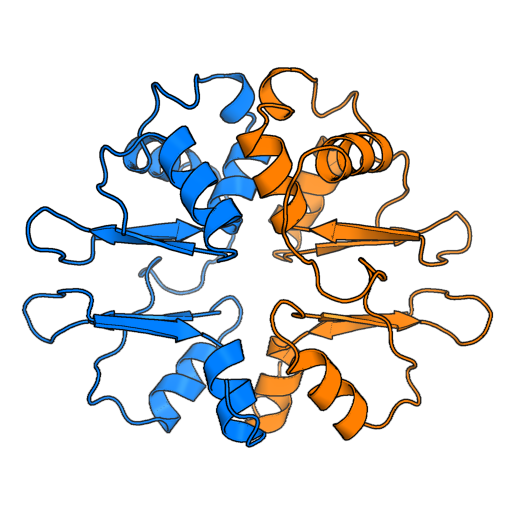0 ? 9.022 -10.904 -4.064 1 96.62 120 ILE A CA 1
ATOM 918 C C . ILE A 1 120 ? 8.642 -9.428 -4.156 1 96.62 120 ILE A C 1
ATOM 920 O O . ILE A 1 120 ? 8.102 -8.982 -5.171 1 96.62 120 ILE A O 1
ATOM 924 N N . SER A 1 121 ? 8.824 -8.708 -3.077 1 94.69 121 SER A N 1
ATOM 925 C CA . SER A 1 121 ? 8.441 -7.301 -3.029 1 94.69 121 SER A CA 1
ATOM 926 C C . SER A 1 121 ? 9.665 -6.393 -3.068 1 94.69 121 SER A C 1
ATOM 928 O O . SER A 1 121 ? 10.798 -6.864 -2.949 1 94.69 121 SER A O 1
ATOM 930 N N . LEU A 1 122 ? 9.379 -5.182 -3.281 1 93.86 122 LEU A N 1
ATOM 931 C CA . LEU A 1 122 ? 10.424 -4.168 -3.198 1 93.86 122 LEU A CA 1
ATOM 932 C C . LEU A 1 122 ? 11.118 -4.211 -1.841 1 93.86 122 LEU A C 1
ATOM 934 O O . LEU A 1 122 ? 12.346 -4.129 -1.764 1 93.86 122 LEU A O 1
ATOM 938 N N . SER A 1 123 ? 10.349 -4.388 -0.761 1 94.04 123 SER A N 1
ATOM 939 C CA . SER A 1 123 ? 10.918 -4.468 0.581 1 94.04 123 SER A CA 1
ATOM 940 C C . SER A 1 123 ? 11.855 -5.663 0.714 1 94.04 123 SER A C 1
ATOM 942 O O . SER A 1 123 ? 12.89 -5.577 1.377 1 94.04 123 SER A O 1
ATOM 944 N N . ASP A 1 124 ? 11.52 -6.787 0.125 1 93.67 124 ASP A N 1
ATOM 945 C CA . ASP A 1 124 ? 12.369 -7.973 0.168 1 93.67 124 ASP A CA 1
ATOM 946 C C . ASP A 1 124 ? 13.733 -7.696 -0.46 1 93.67 124 ASP A C 1
ATOM 948 O O . ASP A 1 124 ? 14.769 -8.009 0.13 1 93.67 124 ASP A O 1
ATOM 952 N N . VAL A 1 125 ? 13.666 -7.109 -1.681 1 95.05 125 VAL A N 1
ATOM 953 C CA . VAL A 1 125 ? 14.904 -6.846 -2.406 1 95.05 125 VAL A CA 1
ATOM 954 C C . VAL A 1 125 ? 15.71 -5.772 -1.68 1 95.05 125 VAL A C 1
ATOM 956 O O . VAL A 1 125 ? 16.938 -5.856 -1.6 1 95.05 125 VAL A O 1
ATOM 959 N N . PHE A 1 126 ? 15.055 -4.758 -1.139 1 94.51 126 PHE A N 1
ATOM 960 C CA . PHE A 1 126 ? 15.721 -3.685 -0.41 1 94.51 126 PHE A CA 1
ATOM 961 C C . PHE A 1 126 ? 16.462 -4.234 0.804 1 94.51 126 PHE A C 1
ATOM 963 O O . PHE A 1 126 ? 17.637 -3.925 1.012 1 94.51 126 PHE A O 1
ATOM 970 N N . ARG A 1 127 ? 15.81 -5.092 1.564 1 93.38 127 ARG A N 1
ATOM 971 C CA . ARG A 1 127 ? 16.435 -5.687 2.741 1 93.38 127 ARG A CA 1
ATOM 972 C C . ARG A 1 127 ? 17.618 -6.565 2.348 1 93.38 127 ARG A C 1
ATOM 974 O O . ARG A 1 127 ? 18.649 -6.566 3.022 1 93.38 127 ARG A O 1
ATOM 981 N N . PHE A 1 128 ? 17.437 -7.313 1.311 1 92.28 128 PHE A N 1
ATOM 982 C CA . PHE A 1 128 ? 18.517 -8.145 0.795 1 92.28 128 PHE A CA 1
ATOM 983 C C . PHE A 1 128 ? 19.745 -7.302 0.474 1 92.28 128 PHE A C 1
ATOM 985 O O . PHE A 1 128 ? 20.867 -7.666 0.835 1 92.28 128 PHE A O 1
ATOM 992 N N . LEU A 1 129 ? 19.487 -6.125 -0.211 1 89.62 129 LEU A N 1
ATOM 993 C CA . LEU A 1 129 ? 20.58 -5.256 -0.633 1 89.62 129 LEU A CA 1
ATOM 994 C C . LEU A 1 129 ? 21.279 -4.637 0.573 1 89.62 129 LEU A C 1
ATOM 996 O O . LEU A 1 129 ? 22.482 -4.368 0.528 1 89.62 129 LEU A O 1
ATOM 1000 N N . LEU A 1 130 ? 20.561 -4.394 1.652 1 90.74 130 LEU A N 1
ATOM 1001 C CA . LEU A 1 130 ? 21.14 -3.788 2.846 1 90.74 130 LEU A CA 1
ATOM 1002 C C . LEU A 1 130 ? 21.805 -4.843 3.723 1 90.74 130 LEU A C 1
ATOM 1004 O O . LEU A 1 130 ? 22.541 -4.508 4.653 1 90.74 130 LEU A O 1
ATOM 1008 N N . GLY A 1 131 ? 21.596 -6.075 3.432 1 85.31 131 GLY A N 1
ATOM 1009 C CA . GLY A 1 131 ? 22.153 -7.149 4.24 1 85.31 131 GLY A CA 1
ATOM 1010 C C . GLY A 1 131 ? 21.373 -7.402 5.516 1 85.31 131 GLY A C 1
ATOM 1011 O O . GLY A 1 131 ? 21.937 -7.85 6.516 1 85.31 131 GLY A O 1
ATOM 1012 N N . VAL A 1 132 ? 20.198 -6.887 5.568 1 71.17 132 VAL A N 1
ATOM 1013 C CA . VAL A 1 132 ? 19.36 -7.091 6.744 1 71.17 132 VAL A CA 1
ATOM 1014 C C . VAL A 1 132 ? 18.556 -8.38 6.589 1 71.17 132 VAL A C 1
ATOM 1016 O O . VAL A 1 132 ? 18.092 -8.701 5.492 1 71.17 132 VAL A O 1
ATOM 1019 N N . LYS A 1 133 ? 18.929 -9.372 7.315 1 60.23 133 LYS A N 1
ATOM 1020 C CA . LYS A 1 133 ? 18.206 -10.639 7.251 1 60.23 133 LYS A CA 1
ATOM 1021 C C . LYS A 1 133 ? 16.747 -10.46 7.662 1 60.23 133 LYS A C 1
ATOM 1023 O O . LYS A 1 133 ? 16.448 -9.727 8.606 1 60.23 133 LYS A O 1
ATOM 1028 N N . ALA A 1 134 ? 15.784 -10.983 6.886 1 48.94 134 ALA A N 1
ATOM 1029 C CA . ALA A 1 134 ? 14.385 -11.056 7.298 1 48.94 134 ALA A CA 1
ATOM 1030 C C . ALA A 1 134 ? 14.25 -11.72 8.665 1 48.94 134 ALA A C 1
ATOM 1032 O O . ALA A 1 134 ? 15.091 -12.533 9.053 1 48.94 134 ALA A O 1
ATOM 1033 N N . MET B 1 1 ? -1.655 17.534 1.086 1 91.85 1 MET B N 1
ATOM 1034 C CA . MET B 1 1 ? -1.807 17.161 2.49 1 91.85 1 MET B CA 1
ATOM 1035 C C . MET B 1 1 ? -3.249 17.347 2.95 1 91.85 1 MET B C 1
ATOM 1037 O O . MET B 1 1 ? -4.019 18.07 2.315 1 91.85 1 MET B O 1
ATOM 1041 N N . LEU B 1 2 ? -3.612 16.576 4.049 1 96.9 2 LEU B N 1
ATOM 1042 C CA . LEU B 1 2 ? -4.99 16.615 4.525 1 96.9 2 LEU B CA 1
ATOM 1043 C C . LEU B 1 2 ? -5.078 17.316 5.876 1 96.9 2 LEU B C 1
ATOM 1045 O O . LEU B 1 2 ? -4.171 17.197 6.703 1 96.9 2 LEU B O 1
ATOM 1049 N N . ARG B 1 3 ? -6.16 18.056 6.055 1 98.16 3 ARG B N 1
ATOM 1050 C CA . ARG B 1 3 ? -6.541 18.479 7.399 1 98.16 3 ARG B CA 1
ATOM 1051 C C . ARG B 1 3 ? -7.241 17.352 8.15 1 98.16 3 ARG B C 1
ATOM 1053 O O . ARG B 1 3 ? -7.856 16.478 7.536 1 98.16 3 ARG B O 1
ATOM 1060 N N . PRO B 1 4 ? -7.137 17.366 9.497 1 97.48 4 PRO B N 1
ATOM 1061 C CA . PRO B 1 4 ? -7.822 16.315 10.252 1 97.48 4 PRO B CA 1
ATOM 1062 C C . PRO B 1 4 ? -9.324 16.277 9.981 1 97.48 4 PRO B C 1
ATOM 1064 O O . PRO B 1 4 ? -9.948 15.219 10.089 1 97.48 4 PRO B O 1
ATOM 1067 N N . THR B 1 5 ? -9.927 17.43 9.567 1 98.03 5 THR B N 1
ATOM 1068 C CA . THR B 1 5 ? -11.368 17.567 9.387 1 98.03 5 THR B CA 1
ATOM 1069 C C . THR B 1 5 ? -11.77 17.221 7.956 1 98.03 5 THR B C 1
ATOM 1071 O O . THR B 1 5 ? -12.956 17.222 7.622 1 98.03 5 THR B O 1
ATOM 1074 N N . ALA B 1 6 ? -10.782 16.965 7.094 1 98.21 6 ALA B N 1
ATOM 1075 C CA . ALA B 1 6 ? -11.112 16.574 5.726 1 98.21 6 ALA B CA 1
ATOM 1076 C C . ALA B 1 6 ? -12.012 15.341 5.709 1 98.21 6 ALA B C 1
ATOM 1078 O O . ALA B 1 6 ? -11.888 14.463 6.567 1 98.21 6 ALA B O 1
ATOM 1079 N N . SER B 1 7 ? -12.9 15.276 4.775 1 98.26 7 SER B N 1
ATOM 1080 C CA . SER B 1 7 ? -13.805 14.136 4.672 1 98.26 7 SER B CA 1
ATOM 1081 C C . SER B 1 7 ? -13.076 12.894 4.17 1 98.26 7 SER B C 1
ATOM 1083 O O . SER B 1 7 ? -12.034 13 3.52 1 98.26 7 SER B O 1
ATOM 1085 N N . LEU B 1 8 ? -13.628 11.766 4.37 1 97.18 8 LEU B N 1
ATOM 1086 C CA . LEU B 1 8 ? -13.096 10.527 3.815 1 97.18 8 LEU B CA 1
ATOM 1087 C C . LEU B 1 8 ? -13.134 10.553 2.29 1 97.18 8 LEU B C 1
ATOM 1089 O O . LEU B 1 8 ? -12.237 10.02 1.633 1 97.18 8 LEU B O 1
ATOM 1093 N N . SER B 1 9 ? -14.184 11.145 1.775 1 97.76 9 SER B N 1
ATOM 1094 C CA . SER B 1 9 ? -14.285 11.261 0.324 1 97.76 9 SER B CA 1
ATOM 1095 C C . SER B 1 9 ? -13.096 12.022 -0.254 1 97.76 9 SER B C 1
ATOM 1097 O O . SER B 1 9 ? -12.501 11.595 -1.246 1 97.76 9 SER B O 1
ATOM 1099 N N . ASP B 1 10 ? -12.754 13.107 0.398 1 97.77 10 ASP B N 1
ATOM 1100 C CA . ASP B 1 10 ? -11.606 13.892 -0.043 1 97.77 10 ASP B CA 1
ATOM 1101 C C . ASP B 1 10 ? -10.316 13.082 0.055 1 97.77 10 ASP B C 1
ATOM 1103 O O . ASP B 1 10 ? -9.484 13.116 -0.854 1 97.77 10 ASP B O 1
ATOM 1107 N N . ALA B 1 11 ? -10.145 12.396 1.155 1 97.94 11 ALA B N 1
ATOM 1108 C CA . ALA B 1 11 ? -8.937 11.606 1.375 1 97.94 11 ALA B CA 1
ATOM 1109 C C . ALA B 1 11 ? -8.8 10.508 0.325 1 97.94 11 ALA B C 1
ATOM 1111 O O . ALA B 1 11 ? -7.734 10.34 -0.272 1 97.94 11 ALA B O 1
ATOM 1112 N N . LEU B 1 12 ? -9.884 9.769 0.08 1 97.37 12 LEU B N 1
ATOM 1113 C CA . LEU B 1 12 ? -9.862 8.685 -0.896 1 97.37 12 LEU B CA 1
ATOM 1114 C C . LEU B 1 12 ? -9.595 9.221 -2.298 1 97.37 12 LEU B C 1
ATOM 1116 O O . LEU B 1 12 ? -8.823 8.63 -3.057 1 97.37 12 LEU B O 1
ATOM 1120 N N . SER B 1 13 ? -10.2 10.373 -2.641 1 96.7 13 SER B N 1
ATOM 1121 C CA . SER B 1 13 ? -9.988 10.993 -3.946 1 96.7 13 SER B CA 1
ATOM 1122 C C . SER B 1 13 ? -8.528 11.39 -4.138 1 96.7 13 SER B C 1
ATOM 1124 O O . SER B 1 13 ? -7.951 11.157 -5.203 1 96.7 13 SER B O 1
ATOM 1126 N N . LEU B 1 14 ? -7.952 11.945 -3.103 1 96.42 14 LEU B N 1
ATOM 1127 C CA . LEU B 1 14 ? -6.559 12.372 -3.174 1 96.42 14 LEU B CA 1
ATOM 1128 C C . LEU B 1 14 ? -5.635 11.178 -3.394 1 96.42 14 LEU B C 1
ATOM 1130 O O . LEU B 1 14 ? -4.728 11.235 -4.227 1 96.42 14 LEU B O 1
ATOM 1134 N N . LEU B 1 15 ? -5.87 10.09 -2.666 1 95.22 15 LEU B N 1
ATOM 1135 C CA . LEU B 1 15 ? -5.025 8.906 -2.781 1 95.22 15 LEU B CA 1
ATOM 1136 C C . LEU B 1 15 ? -5.124 8.301 -4.178 1 95.22 15 LEU B C 1
ATOM 1138 O O . LEU B 1 15 ? -4.109 7.924 -4.768 1 95.22 15 LEU B O 1
ATOM 1142 N N . VAL B 1 16 ? -6.282 8.241 -4.718 1 93.43 16 VAL B N 1
ATOM 1143 C CA . VAL B 1 16 ? -6.501 7.625 -6.023 1 93.43 16 VAL B CA 1
ATOM 1144 C C . VAL B 1 16 ? -5.938 8.524 -7.12 1 93.43 16 VAL B C 1
ATOM 1146 O O . VAL B 1 16 ? -5.208 8.06 -7.999 1 93.43 16 VAL B O 1
ATOM 1149 N N . GLN B 1 17 ? -6.175 9.836 -7.055 1 92.42 17 GLN B N 1
ATOM 1150 C CA . GLN B 1 17 ? -5.763 10.771 -8.097 1 92.42 17 GLN B CA 1
ATOM 1151 C C . GLN B 1 17 ? -4.248 10.951 -8.105 1 92.42 17 GLN B C 1
ATOM 1153 O O . GLN B 1 17 ? -3.633 11.029 -9.171 1 92.42 17 GLN B O 1
ATOM 1158 N N . ALA B 1 18 ? -3.655 11.049 -6.955 1 91.4 18 ALA B N 1
ATOM 1159 C CA . ALA B 1 18 ? -2.215 11.27 -6.846 1 91.4 18 ALA B CA 1
ATOM 1160 C C . ALA B 1 18 ? -1.447 9.959 -6.982 1 91.4 18 ALA B C 1
ATOM 1162 O O . ALA B 1 18 ? -0.218 9.96 -7.087 1 91.4 18 ALA B O 1
ATOM 1163 N N . GLU B 1 19 ? -2.181 8.802 -6.916 1 90.18 19 GLU B N 1
ATOM 1164 C CA . GLU B 1 19 ? -1.595 7.469 -7.022 1 90.18 19 GLU B CA 1
ATOM 1165 C C . GLU B 1 19 ? -0.546 7.24 -5.938 1 90.18 19 GLU B C 1
ATOM 1167 O O . GLU B 1 19 ? 0.569 6.801 -6.228 1 90.18 19 GLU B O 1
ATOM 1172 N N . VAL B 1 20 ? -0.931 7.639 -4.745 1 91.2 20 VAL B N 1
ATOM 1173 C CA . VAL B 1 20 ? -0.064 7.42 -3.593 1 91.2 20 VAL B CA 1
ATOM 1174 C C . VAL B 1 20 ? -0.771 6.528 -2.575 1 91.2 20 VAL B C 1
ATOM 1176 O O . VAL B 1 20 ? -1.995 6.383 -2.612 1 91.2 20 VAL B O 1
ATOM 1179 N N . SER B 1 21 ? 0.006 5.953 -1.668 1 91.52 21 SER B N 1
ATOM 1180 C CA . SER B 1 21 ? -0.538 4.988 -0.719 1 91.52 21 SER B CA 1
ATOM 1181 C C . SER B 1 21 ? -0.832 5.642 0.627 1 91.52 21 SER B C 1
ATOM 1183 O O . SER B 1 21 ? -1.464 5.034 1.493 1 91.52 21 SER B O 1
ATOM 1185 N N . SER B 1 22 ? -0.373 6.878 0.807 1 93.38 22 SER B N 1
ATOM 1186 C CA . SER B 1 22 ? -0.584 7.58 2.068 1 93.38 22 SER B CA 1
ATOM 1187 C C . SER B 1 22 ? -0.534 9.092 1.874 1 93.38 22 SER B C 1
ATOM 1189 O O . SER B 1 22 ? 0.038 9.579 0.896 1 93.38 22 SER B O 1
ATOM 1191 N N . VAL B 1 23 ? -1.164 9.797 2.742 1 95.9 23 VAL B N 1
ATOM 1192 C CA . VAL B 1 23 ? -1.182 11.256 2.741 1 95.9 23 VAL B CA 1
ATOM 1193 C C . VAL B 1 23 ? -1.023 11.776 4.168 1 95.9 23 VAL B C 1
ATOM 1195 O O . VAL B 1 23 ? -1.717 11.323 5.082 1 95.9 23 VAL B O 1
ATOM 1198 N N . PRO B 1 24 ? -0.065 12.699 4.418 1 96.74 24 PRO B N 1
ATOM 1199 C CA . PRO B 1 24 ? 0.065 13.274 5.759 1 96.74 24 PRO B CA 1
ATOM 1200 C C . PRO B 1 24 ? -1.16 14.087 6.173 1 96.74 24 PRO B C 1
ATOM 1202 O O . PRO B 1 24 ? -1.765 14.767 5.34 1 96.74 24 PRO B O 1
ATOM 1205 N N . ILE B 1 25 ? -1.531 13.966 7.385 1 96.95 25 ILE B N 1
ATOM 1206 C CA . ILE B 1 25 ? -2.498 14.842 8.037 1 96.95 25 ILE B CA 1
ATOM 1207 C C . ILE B 1 25 ? -1.765 15.932 8.814 1 96.95 25 ILE B C 1
ATOM 1209 O O . ILE B 1 25 ? -0.906 15.637 9.649 1 96.95 25 ILE B O 1
ATOM 1213 N N . VAL B 1 26 ? -2.135 17.186 8.527 1 97.75 26 VAL B N 1
ATOM 1214 C CA . VAL B 1 26 ? -1.361 18.283 9.099 1 97.75 26 VAL B CA 1
ATOM 1215 C C . VAL B 1 26 ? -2.301 19.298 9.745 1 97.75 26 VAL B C 1
ATOM 1217 O O . VAL B 1 26 ? -3.494 19.335 9.433 1 97.75 26 VAL B O 1
ATOM 1220 N N . ASP B 1 27 ? -1.768 20.08 10.676 1 97.91 27 ASP B N 1
ATOM 1221 C CA . ASP B 1 27 ? -2.549 21.153 11.285 1 97.91 27 ASP B CA 1
ATOM 1222 C C . ASP B 1 27 ? -2.481 22.426 10.445 1 97.91 27 ASP B C 1
ATOM 1224 O O . ASP B 1 27 ? -2.079 22.387 9.28 1 97.91 27 ASP B O 1
ATOM 1228 N N . GLU B 1 28 ? -2.931 23.542 10.943 1 97.33 28 GLU B N 1
ATOM 1229 C CA . GLU B 1 28 ? -3.039 24.804 10.217 1 97.33 28 GLU B CA 1
ATOM 1230 C C . GLU B 1 28 ? -1.663 25.337 9.83 1 97.33 28 GLU B C 1
ATOM 1232 O O . GLU B 1 28 ? -1.539 26.129 8.893 1 97.33 28 GLU B O 1
ATOM 1237 N N . ASN B 1 29 ? -0.597 24.91 10.578 1 97.44 29 ASN B N 1
ATOM 1238 C CA . ASN B 1 29 ? 0.759 25.371 10.301 1 97.44 29 ASN B CA 1
ATOM 1239 C C . ASN B 1 29 ? 1.551 24.338 9.503 1 97.44 29 ASN B C 1
ATOM 1241 O O . ASN B 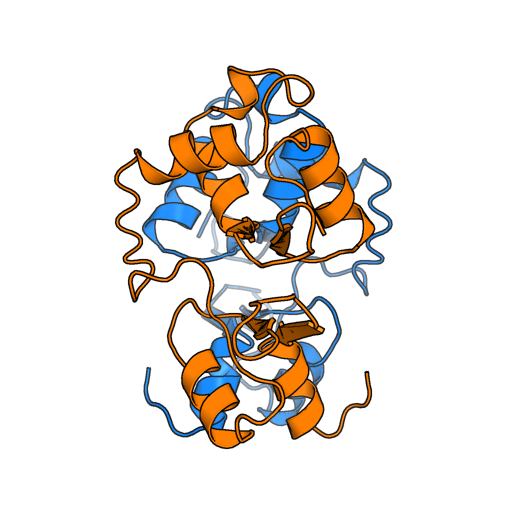1 29 ? 2.78 24.401 9.446 1 97.44 29 ASN B O 1
ATOM 1245 N N . ASP B 1 30 ? 0.86 23.308 8.995 1 97.94 30 ASP B N 1
ATOM 1246 C CA . ASP B 1 30 ? 1.441 22.232 8.199 1 97.94 30 ASP B CA 1
ATOM 1247 C C . ASP B 1 30 ? 2.324 21.329 9.057 1 97.94 30 ASP B C 1
ATOM 1249 O O . ASP B 1 30 ? 3.227 20.666 8.543 1 97.94 30 ASP B O 1
ATOM 1253 N N . SER B 1 31 ? 2.071 21.388 10.355 1 97.85 31 SER B N 1
ATOM 1254 C CA . SER B 1 31 ? 2.74 20.442 11.242 1 97.85 31 SER B CA 1
ATOM 1255 C C . SER B 1 31 ? 2.094 19.063 11.168 1 97.85 31 SER B C 1
ATOM 1257 O O . SER B 1 31 ? 0.867 18.944 11.19 1 97.85 31 SER B O 1
ATOM 1259 N N . LEU B 1 32 ? 2.929 18.098 11.151 1 96.99 32 LEU B N 1
ATOM 1260 C CA . LEU B 1 32 ? 2.469 16.724 10.985 1 96.99 32 LEU B CA 1
ATOM 1261 C C . LEU B 1 32 ? 1.703 16.254 12.217 1 96.99 32 LEU B C 1
ATOM 1263 O O . LEU B 1 32 ? 2.205 16.35 13.339 1 96.99 32 LEU B O 1
ATOM 1267 N N . LEU B 1 33 ? 0.506 15.728 11.975 1 95.37 33 LEU B N 1
ATOM 1268 C CA . LEU B 1 33 ? -0.31 15.186 13.055 1 95.37 33 LEU B CA 1
ATOM 1269 C C . LEU B 1 33 ? -0.41 13.667 12.951 1 95.37 33 LEU B C 1
ATOM 1271 O O . LEU B 1 33 ? -0.437 12.972 13.969 1 95.37 33 LEU B O 1
ATOM 1275 N N . ASP B 1 34 ? -0.497 13.192 11.725 1 94.44 34 ASP B N 1
ATOM 1276 C CA . ASP B 1 34 ? -0.701 11.77 11.468 1 94.44 34 ASP B CA 1
ATOM 1277 C C . ASP B 1 34 ? -0.575 11.457 9.979 1 94.44 34 ASP B C 1
ATOM 1279 O O . ASP B 1 34 ? -0.131 12.3 9.198 1 94.44 34 ASP B O 1
ATOM 1283 N N . ILE B 1 35 ? -0.971 10.265 9.616 1 95.04 35 ILE B N 1
ATOM 1284 C CA . ILE B 1 35 ? -0.984 9.823 8.226 1 95.04 35 ILE B CA 1
ATO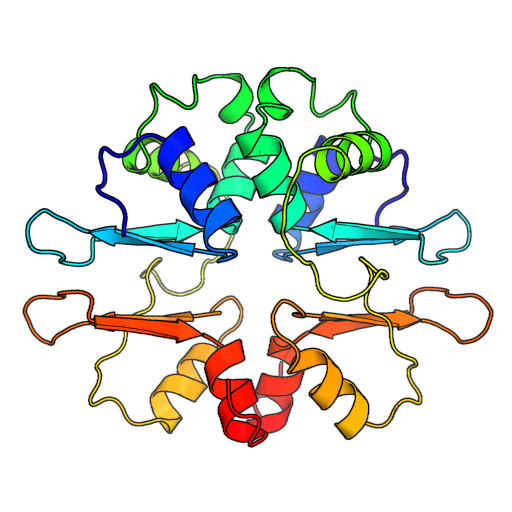M 1285 C C . ILE B 1 35 ? -2.243 9.001 7.957 1 95.04 35 ILE B C 1
ATOM 1287 O O . ILE B 1 35 ? -2.703 8.257 8.826 1 95.04 35 ILE B O 1
ATOM 1291 N N . TYR B 1 36 ? -2.844 9.185 6.856 1 94.92 36 TYR B N 1
ATOM 1292 C CA . TYR B 1 36 ? -3.915 8.332 6.354 1 94.92 36 TYR B CA 1
ATOM 1293 C C . TYR B 1 36 ? -3.43 7.474 5.191 1 94.92 36 TYR B C 1
ATOM 1295 O O . TYR B 1 36 ? -2.942 7.997 4.187 1 94.92 36 TYR B O 1
ATOM 1303 N N . SER B 1 37 ? -3.486 6.145 5.335 1 93.78 37 SER B N 1
ATOM 1304 C CA . SER B 1 37 ? -2.835 5.24 4.392 1 93.78 37 SER B CA 1
ATOM 1305 C C . SER B 1 37 ? -3.799 4.165 3.903 1 93.78 37 SER B C 1
ATOM 1307 O O . SER B 1 37 ? -4.914 4.043 4.415 1 93.78 37 SER B O 1
ATOM 1309 N N . ARG B 1 38 ? -3.315 3.4 2.933 1 93.11 38 ARG B N 1
ATOM 1310 C CA . ARG B 1 38 ? -4.09 2.284 2.4 1 93.11 38 ARG B CA 1
ATOM 1311 C C . ARG B 1 38 ? -4.309 1.212 3.463 1 93.11 38 ARG B C 1
ATOM 1313 O O . ARG B 1 38 ? -5.341 0.538 3.469 1 93.11 38 ARG B O 1
ATOM 1320 N N . SER B 1 39 ? -3.404 1.093 4.408 1 92.56 39 SER B N 1
ATOM 1321 C CA . SER B 1 39 ? -3.631 0.161 5.508 1 92.56 39 SER B CA 1
ATOM 1322 C C . SER B 1 39 ? -4.829 0.584 6.352 1 92.56 39 SER B C 1
ATOM 1324 O O . SER B 1 39 ? -5.605 -0.261 6.805 1 92.56 39 SER B O 1
ATOM 1326 N N . ASP B 1 40 ? -4.986 1.855 6.6 1 93.5 40 ASP B N 1
ATOM 1327 C CA . ASP B 1 40 ? -6.153 2.358 7.318 1 93.5 40 ASP B CA 1
ATOM 1328 C C . ASP B 1 40 ? -7.441 2.046 6.558 1 93.5 40 ASP B C 1
ATOM 1330 O O . ASP B 1 40 ? -8.429 1.612 7.153 1 93.5 40 ASP B O 1
ATOM 1334 N N . ILE B 1 41 ? -7.37 2.272 5.266 1 95.34 41 ILE B N 1
ATOM 1335 C CA . ILE B 1 41 ? -8.526 2.019 4.413 1 95.34 41 ILE B CA 1
ATOM 1336 C C . ILE B 1 41 ? -8.921 0.547 4.502 1 95.34 41 ILE B C 1
ATOM 1338 O O . ILE B 1 41 ? -10.106 0.221 4.613 1 95.34 41 ILE B O 1
ATOM 1342 N N . THR B 1 42 ? -7.95 -0.315 4.475 1 95.25 42 THR B N 1
ATOM 1343 C CA . THR B 1 42 ? -8.196 -1.751 4.539 1 95.25 42 THR B CA 1
ATOM 1344 C C . THR B 1 42 ? -8.848 -2.131 5.865 1 95.25 42 THR B C 1
ATOM 1346 O O . THR B 1 42 ? -9.815 -2.894 5.891 1 95.25 42 THR B O 1
ATOM 1349 N N . ALA B 1 43 ? -8.347 -1.59 6.931 1 93.95 43 ALA B N 1
ATOM 1350 C CA . ALA B 1 43 ? -8.908 -1.869 8.251 1 93.95 43 ALA B CA 1
ATOM 1351 C C . ALA B 1 43 ? -10.35 -1.379 8.349 1 93.95 43 ALA B C 1
ATOM 1353 O O . ALA B 1 43 ? -11.219 -2.087 8.863 1 93.95 43 ALA B O 1
ATOM 1354 N N . LEU B 1 44 ? -10.639 -0.22 7.867 1 95.47 44 LEU B N 1
ATOM 1355 C CA . LEU B 1 44 ? -11.976 0.362 7.91 1 95.47 44 LEU B CA 1
ATOM 1356 C C . LEU B 1 44 ? -12.945 -0.436 7.044 1 95.47 44 LEU B C 1
ATOM 1358 O O . LEU B 1 44 ? -14.115 -0.595 7.399 1 95.47 44 L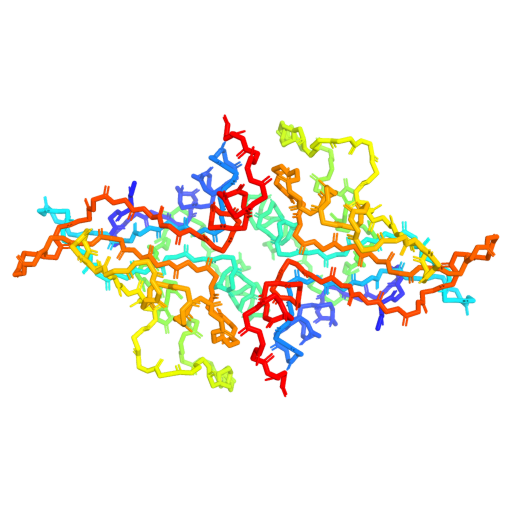EU B O 1
ATOM 1362 N N . ALA B 1 45 ? -12.452 -0.858 5.852 1 95.85 45 ALA B N 1
ATOM 1363 C CA . ALA B 1 45 ? -13.286 -1.695 4.994 1 95.85 45 ALA B CA 1
ATOM 1364 C C . ALA B 1 45 ? -13.657 -3 5.694 1 95.85 45 ALA B C 1
ATOM 1366 O O . ALA B 1 45 ? -14.816 -3.42 5.664 1 95.85 45 ALA B O 1
ATOM 1367 N N . LYS B 1 46 ? -12.686 -3.616 6.299 1 95.06 46 LYS B N 1
ATOM 1368 C CA . LYS B 1 46 ? -12.891 -4.881 6.998 1 95.06 46 LYS B CA 1
ATOM 1369 C C . LYS B 1 46 ? -13.929 -4.735 8.107 1 95.06 46 LYS B C 1
ATOM 1371 O O . LYS B 1 46 ? -14.769 -5.617 8.298 1 95.06 46 LYS B O 1
ATOM 1376 N N . ASP B 1 47 ? -13.894 -3.613 8.793 1 92.95 47 ASP B N 1
ATOM 1377 C CA . ASP B 1 47 ? -14.779 -3.388 9.932 1 92.95 47 ASP B CA 1
ATOM 1378 C C . ASP B 1 47 ? -16.108 -2.785 9.484 1 92.95 47 ASP B C 1
ATOM 1380 O O . ASP B 1 47 ? -16.912 -2.354 10.314 1 92.95 47 ASP B O 1
ATOM 1384 N N . ARG B 1 48 ? -16.319 -2.577 8.204 1 93.49 48 ARG B N 1
ATOM 1385 C CA . ARG B 1 48 ? -17.556 -2.15 7.558 1 93.49 48 ARG B CA 1
ATOM 1386 C C . ARG B 1 48 ? -17.856 -0.686 7.862 1 93.49 48 ARG B C 1
ATOM 1388 O O . ARG B 1 48 ? -19.017 -0.274 7.876 1 93.49 48 ARG B O 1
ATOM 1395 N N . THR B 1 49 ? -16.835 0.007 8.178 1 93.2 49 THR B N 1
ATOM 1396 C CA . THR B 1 49 ? -17.004 1.428 8.46 1 93.2 49 THR B CA 1
ATOM 1397 C C . THR B 1 49 ? -17.59 2.154 7.253 1 93.2 49 THR B C 1
ATOM 1399 O O . THR B 1 49 ? -18.483 2.991 7.398 1 93.2 49 THR B O 1
ATOM 1402 N N . TYR B 1 50 ? -17.173 1.757 6.047 1 93.67 50 TYR B N 1
ATOM 1403 C CA . TYR B 1 50 ? -17.625 2.424 4.831 1 93.67 50 TYR B CA 1
ATOM 1404 C C . TYR B 1 50 ? -19.087 2.104 4.545 1 93.67 50 TYR B C 1
ATOM 1406 O O . TYR B 1 50 ? -19.739 2.798 3.76 1 93.67 50 TYR B O 1
ATOM 1414 N N . ALA B 1 51 ? -19.555 1.085 5.109 1 92.81 51 ALA B N 1
ATOM 1415 C CA . ALA B 1 51 ? -20.963 0.724 4.962 1 92.81 51 ALA B CA 1
ATOM 1416 C C . ALA B 1 51 ? -21.83 1.474 5.969 1 92.81 51 ALA B C 1
ATOM 1418 O O . ALA B 1 51 ? -23.034 1.64 5.759 1 92.81 51 ALA B O 1
ATOM 1419 N N . GLN B 1 52 ? -21.248 1.911 7.042 1 93.82 52 GLN B N 1
ATOM 1420 C CA . GLN B 1 52 ? -21.998 2.442 8.175 1 93.82 52 GLN B CA 1
ATOM 1421 C C . GLN B 1 52 ? -22.024 3.968 8.152 1 93.82 52 GLN B C 1
ATOM 1423 O O . GLN B 1 52 ? -22.908 4.588 8.745 1 93.82 52 GLN B O 1
ATOM 1428 N N . PHE B 1 53 ? -21.103 4.551 7.474 1 93.27 53 PHE B N 1
ATOM 1429 C CA . PHE B 1 53 ? -20.991 6.005 7.506 1 93.27 53 PHE B CA 1
ATOM 1430 C C . PHE B 1 53 ? -20.897 6.571 6.095 1 93.27 53 PHE B C 1
ATOM 1432 O O . PHE B 1 53 ? -20.363 5.921 5.194 1 93.27 53 PHE B O 1
ATOM 1439 N N . SER B 1 54 ? -21.373 7.781 5.957 1 94.91 54 SER B N 1
ATOM 1440 C CA . SER B 1 54 ? -21.205 8.516 4.707 1 94.91 54 SER B CA 1
ATOM 1441 C C . SER B 1 54 ? -19.781 9.042 4.563 1 94.91 54 SER B C 1
ATOM 1443 O O . SER B 1 54 ? -19.236 9.637 5.495 1 94.91 54 SER B O 1
ATOM 1445 N N . LEU B 1 55 ? -19.196 8.894 3.377 1 96.48 55 LEU B N 1
ATOM 1446 C CA . LEU B 1 55 ? -17.823 9.304 3.103 1 96.48 55 LEU B CA 1
ATOM 1447 C C . LEU B 1 55 ? -17.657 10.808 3.286 1 96.48 55 LEU B C 1
ATOM 1449 O O . LEU B 1 55 ? -16.585 11.277 3.675 1 96.48 55 LEU B O 1
ATOM 1453 N N . ASP B 1 56 ? -18.743 11.577 3.073 1 97.21 56 ASP B N 1
ATOM 1454 C CA . ASP B 1 56 ? -18.66 13.034 3.116 1 97.21 56 ASP B CA 1
ATOM 1455 C C . ASP B 1 56 ? -18.837 13.553 4.541 1 97.21 56 ASP B C 1
ATOM 1457 O O . ASP B 1 56 ? -18.475 14.692 4.842 1 97.21 56 ASP B O 1
ATOM 1461 N N . GLU B 1 57 ? -19.359 12.66 5.443 1 96.23 57 GLU B N 1
ATOM 1462 C CA . GLU B 1 57 ? -19.709 13.113 6.786 1 96.23 57 GLU B CA 1
ATOM 1463 C C . GLU B 1 57 ? -18.641 12.713 7.8 1 96.23 57 GLU B C 1
ATOM 1465 O O . GLU B 1 57 ? -18.544 13.309 8.875 1 96.23 57 GLU B O 1
ATOM 1470 N N . MET B 1 58 ? -17.898 11.76 7.493 1 96.68 58 MET B N 1
ATOM 1471 C CA . MET B 1 58 ? -16.856 11.312 8.413 1 96.68 58 MET B CA 1
ATOM 1472 C C . MET B 1 58 ? -15.52 11.969 8.083 1 96.68 58 MET B C 1
ATOM 1474 O O . MET B 1 58 ? -15.11 12.004 6.921 1 96.68 58 MET B O 1
ATOM 1478 N N . SER B 1 59 ? -14.886 12.453 9.124 1 97.87 59 SER B N 1
ATOM 1479 C CA . SER B 1 59 ? -13.565 13.042 8.933 1 97.87 59 SER B CA 1
ATOM 1480 C C . SER B 1 59 ? -12.472 11.981 8.995 1 97.87 59 SER B C 1
ATOM 1482 O O . SER B 1 59 ? -12.681 10.898 9.545 1 97.87 59 SER B O 1
ATOM 1484 N N . VAL B 1 60 ? -11.331 12.282 8.45 1 96.69 60 VAL B N 1
ATOM 1485 C CA . VAL B 1 60 ? -10.196 11.365 8.476 1 96.69 60 VAL B CA 1
ATOM 1486 C C . VAL B 1 60 ? -9.797 11.076 9.921 1 96.69 60 VAL B C 1
ATOM 1488 O O . VAL B 1 60 ? -9.449 9.943 10.261 1 96.69 60 VAL B O 1
ATOM 1491 N N . GLN B 1 61 ? -9.835 12.115 10.746 1 95.64 61 GLN B N 1
ATOM 1492 C CA . GLN B 1 61 ? -9.496 11.922 12.152 1 95.64 61 GLN B CA 1
ATOM 1493 C C . GLN B 1 61 ? -10.439 10.919 12.812 1 95.64 61 GLN B C 1
ATOM 1495 O O . GLN B 1 61 ? -9.996 10.032 13.544 1 95.64 61 GLN B O 1
ATOM 1500 N N . GLN B 1 62 ? -11.767 11.067 12.608 1 95.28 62 GLN B N 1
ATOM 1501 C CA . GLN B 1 62 ? -12.754 10.135 13.144 1 95.28 62 GLN B CA 1
ATOM 1502 C C . GLN B 1 62 ? -12.501 8.717 12.641 1 95.28 62 GLN B C 1
ATOM 1504 O O . GLN B 1 62 ? -12.58 7.757 13.41 1 95.28 62 GLN B O 1
ATOM 1509 N N . ALA B 1 63 ? -12.23 8.614 11.367 1 95.22 63 ALA B N 1
ATOM 1510 C CA . ALA B 1 63 ? -11.97 7.309 10.765 1 95.22 63 ALA B CA 1
ATOM 1511 C C . ALA B 1 63 ? -10.773 6.629 11.426 1 95.22 63 ALA B C 1
ATOM 1513 O O . ALA B 1 63 ? -10.812 5.43 11.709 1 95.22 63 ALA B O 1
ATOM 1514 N N . LEU B 1 64 ? -9.703 7.362 11.647 1 93.82 64 LEU B N 1
ATOM 1515 C CA . LEU B 1 64 ? -8.498 6.816 12.262 1 93.82 64 LEU B CA 1
ATOM 1516 C C . LEU B 1 64 ? -8.786 6.32 13.675 1 93.82 64 LEU B C 1
ATOM 1518 O O . LEU B 1 64 ? -8.241 5.301 14.103 1 93.82 64 LEU B O 1
ATOM 1522 N N . GLN B 1 65 ? -9.571 7.042 14.369 1 91.52 65 GLN B N 1
ATOM 1523 C CA . GLN B 1 65 ? -9.93 6.641 15.726 1 91.52 65 GLN B CA 1
ATOM 1524 C C . GLN B 1 65 ? -10.693 5.319 15.725 1 91.52 65 GLN B C 1
ATOM 1526 O O . GLN B 1 65 ? -10.502 4.485 16.612 1 91.52 65 GLN B O 1
ATOM 1531 N N . LEU B 1 66 ? -11.524 5.141 14.751 1 89.42 66 LEU B N 1
ATOM 1532 C CA . LEU B 1 66 ? -12.301 3.911 14.642 1 89.42 66 LEU B CA 1
ATOM 1533 C C . LEU B 1 66 ? -11.404 2.731 14.281 1 89.42 66 LEU B C 1
ATOM 1535 O O . LEU B 1 66 ? -11.643 1.606 14.725 1 89.42 66 LEU B O 1
ATOM 1539 N N . GLY B 1 67 ? -10.428 2.975 13.398 1 82.96 67 GLY B N 1
ATOM 1540 C CA . GLY B 1 67 ? -9.535 1.913 12.96 1 82.96 67 GLY B CA 1
ATOM 1541 C C . GLY B 1 67 ? -8.561 1.472 14.036 1 82.96 67 GLY B C 1
ATOM 1542 O O . GLY B 1 67 ? -8.042 0.355 13.99 1 82.96 67 GLY B O 1
ATOM 1543 N N . GLN B 1 68 ? -8.061 2.393 14.898 1 72.72 68 GLN B N 1
ATOM 1544 C CA . GLN B 1 68 ? -7.13 2.094 15.981 1 72.72 68 GLN B CA 1
ATOM 1545 C C . GLN B 1 68 ? -7.806 1.274 17.076 1 72.72 68 GLN B C 1
ATOM 1547 O O . GLN B 1 68 ? -7.144 0.522 17.794 1 72.72 68 GLN B O 1
ATOM 1552 N N . ASP B 1 69 ? -9.085 1.558 17.449 1 54.91 69 ASP B N 1
ATOM 1553 C CA . ASP B 1 69 ? -9.787 0.806 18.485 1 54.91 69 ASP B CA 1
ATOM 1554 C C . ASP B 1 69 ? -9.868 -0.676 18.129 1 54.91 69 ASP B C 1
ATOM 1556 O O . ASP B 1 69 ? -9.929 -1.531 19.015 1 54.91 69 ASP B O 1
ATOM 1560 N N . VAL B 1 70 ? -9.988 -1.083 16.969 1 46.64 70 VAL B N 1
ATOM 1561 C CA . VAL B 1 70 ? -10.053 -2.496 16.609 1 46.64 70 VAL B CA 1
ATOM 1562 C C . VAL B 1 70 ? -8.654 -3.107 16.659 1 46.64 70 VAL B C 1
ATOM 1564 O O . VAL B 1 70 ? -7.657 -2.406 16.47 1 46.64 70 VAL B O 1
ATOM 1567 N N . ASN B 1 71 ? -8.448 -4.47 17.373 1 41.2 71 ASN B N 1
ATOM 1568 C CA . ASN B 1 71 ? -7.302 -5.321 17.676 1 41.2 71 ASN B CA 1
ATOM 1569 C C . ASN B 1 71 ? -6.296 -5.336 16.529 1 41.2 71 ASN B C 1
ATOM 1571 O O . ASN B 1 71 ? -6.12 -6.359 15.866 1 41.2 71 ASN B O 1
ATOM 1575 N N . SER B 1 72 ? -6.44 -4.521 15.67 1 41.86 72 SER B N 1
ATOM 1576 C CA . SER B 1 72 ? -5.411 -4.85 14.69 1 41.86 72 SER B CA 1
ATOM 1577 C C . SER B 1 72 ? -4.051 -5.031 15.356 1 41.86 72 SER B C 1
ATOM 1579 O O . SER B 1 72 ? -3.584 -4.147 16.078 1 41.86 72 SER B O 1
ATOM 1581 N N . PRO B 1 73 ? -3.831 -6.347 15.785 1 36.77 73 PRO B N 1
ATOM 1582 C CA . PRO B 1 73 ? -2.477 -6.595 16.284 1 36.77 73 PRO B CA 1
ATOM 1583 C C . PRO B 1 73 ? -1.41 -5.836 15.498 1 36.77 73 PRO B C 1
ATOM 1585 O O . PRO B 1 73 ? -0.234 -6.207 15.529 1 36.77 73 PRO B O 1
ATOM 1588 N N . ARG B 1 74 ? -1.917 -5.442 14.293 1 38.65 74 ARG B N 1
ATOM 1589 C CA . ARG B 1 74 ? -0.664 -4.983 13.701 1 38.65 74 ARG B CA 1
ATOM 1590 C C . ARG B 1 74 ? 0.193 -4.255 14.73 1 38.65 74 ARG B C 1
ATOM 1592 O O . ARG B 1 74 ? -0.28 -3.336 15.402 1 38.65 74 ARG B O 1
ATOM 1599 N N . GLY B 1 75 ? 0.853 -4.894 15.491 1 34.61 75 GLY B N 1
ATOM 1600 C CA . GLY B 1 75 ? 2.179 -4.394 15.817 1 34.61 75 GLY B CA 1
ATOM 1601 C C . GLY B 1 75 ? 2.669 -3.328 14.855 1 34.61 75 GLY B C 1
ATOM 1602 O O . GLY B 1 75 ? 3.356 -3.634 13.879 1 34.61 75 GLY B O 1
ATOM 1603 N N . PHE B 1 76 ? 1.738 -2.655 14.242 1 38.04 76 PHE B N 1
ATOM 1604 C CA . PHE B 1 76 ? 2.488 -1.506 13.748 1 38.04 76 PHE B CA 1
ATOM 1605 C C . PHE B 1 76 ? 3.794 -1.342 14.517 1 38.04 76 PHE B C 1
ATOM 1607 O O . PHE B 1 76 ? 3.799 -1.335 15.749 1 38.04 76 PHE B O 1
ATOM 1614 N N . PHE B 1 77 ? 4.746 -2.012 14.238 1 37.7 77 PHE B N 1
ATOM 1615 C CA . PHE B 1 77 ? 5.922 -1.762 15.063 1 37.7 77 PHE B CA 1
ATOM 1616 C C . PHE B 1 77 ? 5.731 -0.51 15.911 1 37.7 77 PHE B C 1
ATOM 1618 O O . PHE B 1 77 ? 4.802 0.266 15.681 1 37.7 77 PHE B O 1
ATOM 1625 N N . SER B 1 78 ? 6.9 0.224 16.062 1 36.87 78 SER B N 1
ATOM 1626 C CA . SER B 1 78 ? 7.001 1.226 17.118 1 36.87 78 SER B CA 1
ATOM 1627 C C . SER B 1 78 ? 5.82 2.19 17.081 1 36.87 78 SER B C 1
ATOM 1629 O O . SER B 1 78 ? 5.144 2.311 16.057 1 36.87 78 SER B O 1
ATOM 1631 N N . GLY B 1 79 ? 5.029 2.564 18.162 1 42.87 79 GLY B N 1
ATOM 1632 C CA . GLY B 1 79 ? 4.268 3.701 18.656 1 42.87 79 GLY B CA 1
ATOM 1633 C C . GLY B 1 79 ? 4.022 4.76 17.597 1 42.87 79 GLY B C 1
ATOM 1634 O O . GLY B 1 79 ? 3.16 5.625 17.766 1 42.87 79 GLY B O 1
ATOM 1635 N N . LEU B 1 80 ? 5.001 5.093 16.736 1 53.12 80 LEU B N 1
ATOM 1636 C CA . LEU B 1 80 ? 4.845 6.32 15.963 1 53.12 80 LEU B CA 1
ATOM 1637 C C . LEU B 1 80 ? 4.268 6.023 14.583 1 53.12 80 LEU B C 1
ATOM 1639 O O . LEU B 1 80 ? 4.961 5.481 13.719 1 53.12 80 LEU B O 1
ATOM 1643 N N . ARG B 1 81 ? 2.84 5.793 14.45 1 67.44 81 ARG B N 1
ATOM 1644 C CA . ARG B 1 81 ? 2.12 5.627 13.191 1 67.44 81 ARG B CA 1
ATOM 1645 C C . ARG B 1 81 ? 2.791 6.414 12.069 1 67.44 81 ARG B C 1
ATOM 1647 O O . ARG B 1 81 ? 2.929 5.914 10.951 1 67.44 81 ARG B O 1
ATOM 1654 N N . CYS B 1 82 ? 3.315 7.427 12.492 1 83.62 82 CYS B N 1
ATOM 1655 C CA . CYS B 1 82 ? 3.956 8.288 11.505 1 83.62 82 CYS B CA 1
ATOM 1656 C C . CYS B 1 82 ? 5.473 8.245 11.646 1 83.62 82 CYS B C 1
ATOM 1658 O O . CYS B 1 82 ? 6.022 8.72 12.642 1 83.62 82 CYS B O 1
ATOM 1660 N N . GLN B 1 83 ? 6.163 7.548 10.75 1 90.85 83 GLN B N 1
ATOM 1661 C CA . GLN B 1 83 ? 7.622 7.531 10.734 1 90.85 83 GLN B CA 1
ATOM 1662 C C . GLN B 1 83 ? 8.181 8.798 10.094 1 90.85 83 GLN B C 1
ATOM 1664 O O . GLN B 1 83 ? 7.808 9.149 8.972 1 90.85 83 GLN B O 1
ATOM 1669 N N . MET B 1 84 ? 9.037 9.48 10.883 1 95.11 84 MET B N 1
ATOM 1670 C CA . MET B 1 84 ? 9.546 10.769 10.423 1 95.11 84 MET B CA 1
ATOM 1671 C C . MET B 1 84 ? 11.067 10.747 10.319 1 95.11 84 MET B C 1
ATOM 1673 O O . MET B 1 84 ? 11.723 9.895 10.921 1 95.11 84 MET B O 1
ATOM 1677 N N . CYS B 1 85 ? 11.602 11.625 9.565 1 96.94 85 CYS B N 1
ATOM 1678 C CA . CYS B 1 85 ? 13.03 11.918 9.535 1 96.94 85 CYS B CA 1
ATOM 1679 C C . CYS B 1 85 ? 13.278 13.392 9.236 1 96.94 85 CYS B C 1
ATOM 1681 O O . CYS B 1 85 ? 12.35 14.123 8.885 1 96.94 85 CYS B O 1
ATOM 1683 N N . LEU B 1 86 ? 14.442 13.856 9.521 1 97.8 86 LEU B N 1
ATOM 1684 C CA . LEU B 1 86 ? 14.869 15.208 9.176 1 97.8 86 LEU B CA 1
ATOM 1685 C C . LEU B 1 86 ? 15.58 15.226 7.827 1 97.8 86 LEU B C 1
ATOM 1687 O O . LEU B 1 86 ? 16.166 14.222 7.416 1 97.8 86 LEU B O 1
ATOM 1691 N N . ARG B 1 87 ? 15.49 16.381 7.14 1 96.23 87 ARG B N 1
ATOM 1692 C CA . ARG B 1 87 ? 16.217 16.552 5.887 1 96.23 87 ARG B CA 1
ATOM 1693 C C . ARG B 1 87 ? 17.711 16.319 6.085 1 96.23 87 ARG B C 1
ATOM 1695 O O . ARG B 1 87 ? 18.412 15.921 5.152 1 96.23 87 ARG B O 1
ATOM 1702 N N . SER B 1 88 ? 18.206 16.532 7.316 1 96.77 88 SER B N 1
ATOM 1703 C CA . SER B 1 88 ? 19.631 16.439 7.619 1 96.77 88 SER B CA 1
ATOM 1704 C C . SER B 1 88 ? 20.031 15.007 7.96 1 96.77 88 SER B C 1
ATOM 1706 O O . SER B 1 88 ? 21.218 14.704 8.094 1 96.77 88 SER B O 1
ATOM 1708 N N . ASP B 1 89 ? 19.058 14.12 8.204 1 97.03 89 ASP B N 1
ATOM 1709 C CA . ASP B 1 89 ? 19.399 12.736 8.517 1 97.03 89 ASP B CA 1
ATOM 1710 C C . ASP B 1 89 ? 20.224 12.107 7.397 1 97.03 89 ASP B C 1
ATOM 1712 O O . ASP B 1 89 ? 19.936 12.313 6.216 1 97.03 89 ASP B O 1
ATOM 1716 N N . PRO B 1 90 ? 21.279 11.386 7.748 1 97.1 90 PRO B N 1
ATOM 1717 C CA . PRO B 1 90 ? 22.054 10.714 6.702 1 97.1 90 PRO B CA 1
ATOM 1718 C C . PRO B 1 90 ? 21.284 9.577 6.036 1 97.1 90 PRO B C 1
ATOM 1720 O O . PRO B 1 90 ? 20.434 8.947 6.67 1 97.1 90 PRO B O 1
ATOM 1723 N N . LEU B 1 91 ? 21.651 9.323 4.8 1 95.36 91 LEU B N 1
ATOM 1724 C CA . LEU B 1 91 ? 20.948 8.351 3.97 1 95.36 91 LEU B CA 1
ATOM 1725 C C . LEU B 1 91 ? 20.941 6.976 4.629 1 95.36 91 LEU B C 1
ATOM 1727 O O . LEU B 1 91 ? 19.935 6.265 4.582 1 95.36 91 LEU B O 1
ATOM 1731 N N . HIS B 1 92 ? 22.016 6.649 5.291 1 94.69 92 HIS B N 1
ATOM 1732 C CA . HIS B 1 92 ? 22.082 5.319 5.887 1 94.69 92 HIS B CA 1
ATOM 1733 C C . HIS B 1 92 ? 21.05 5.162 6.999 1 94.69 92 HIS B C 1
ATOM 1735 O O . HIS B 1 92 ? 20.502 4.074 7.194 1 94.69 92 HIS B O 1
ATOM 1741 N N . LYS B 1 93 ? 20.771 6.218 7.732 1 95.46 93 LYS B N 1
ATOM 1742 C CA . LYS B 1 93 ? 19.741 6.17 8.765 1 95.46 93 LYS B CA 1
ATOM 1743 C C . LYS B 1 93 ? 18.351 6.03 8.15 1 95.46 93 LYS B C 1
ATOM 1745 O O . LYS B 1 93 ? 17.511 5.289 8.665 1 95.46 93 LYS B O 1
ATOM 1750 N N . VAL B 1 94 ? 18.134 6.74 7.072 1 95.92 94 VAL B N 1
ATOM 1751 C CA . VAL B 1 94 ? 16.878 6.655 6.336 1 95.92 94 VAL B CA 1
ATOM 1752 C C . VAL B 1 94 ? 16.668 5.228 5.834 1 95.92 94 VAL B C 1
ATOM 1754 O O . VAL B 1 94 ? 15.593 4.651 6.014 1 95.92 94 VAL B O 1
ATOM 1757 N N . MET B 1 95 ? 17.707 4.627 5.298 1 95.59 95 MET B N 1
ATOM 1758 C CA . MET B 1 95 ? 17.628 3.275 4.752 1 95.59 95 MET B CA 1
ATOM 1759 C C . MET B 1 95 ? 17.37 2.257 5.857 1 95.59 95 MET B C 1
ATOM 1761 O O . MET B 1 95 ? 16.599 1.314 5.671 1 95.59 95 MET B O 1
ATOM 1765 N N . GLU B 1 96 ? 17.965 2.444 6.99 1 94.13 96 GLU B N 1
ATOM 1766 C CA . GLU B 1 96 ? 17.766 1.546 8.123 1 94.13 96 GLU B CA 1
ATOM 1767 C C . GLU B 1 96 ? 16.311 1.552 8.584 1 94.13 96 GLU B C 1
ATOM 1769 O O . GLU B 1 96 ? 15.746 0.499 8.884 1 94.13 96 GLU B O 1
ATOM 1774 N N . ARG B 1 97 ? 15.767 2.682 8.619 1 93.52 97 ARG B N 1
ATOM 1775 C CA . ARG B 1 97 ? 14.373 2.798 9.035 1 93.52 97 ARG B CA 1
ATOM 1776 C C . ARG B 1 97 ? 13.442 2.151 8.015 1 93.52 97 ARG B C 1
ATOM 1778 O O . ARG B 1 97 ? 12.511 1.433 8.386 1 93.52 97 ARG B O 1
ATOM 1785 N N . LEU B 1 98 ? 13.744 2.348 6.747 1 93.91 98 LEU B N 1
ATOM 1786 C CA . LEU B 1 98 ? 12.901 1.796 5.692 1 93.91 98 LEU B CA 1
ATOM 1787 C C . LEU B 1 98 ? 13.067 0.283 5.599 1 93.91 98 LEU B C 1
ATOM 1789 O O . LEU B 1 98 ? 12.238 -0.4 4.993 1 93.91 98 LEU B O 1
ATOM 1793 N N . ALA B 1 99 ? 14.118 -0.195 6.209 1 92.93 99 ALA B N 1
ATOM 1794 C CA . ALA B 1 99 ? 14.363 -1.635 6.192 1 92.93 99 ALA B CA 1
ATOM 1795 C C . ALA B 1 99 ? 13.497 -2.351 7.224 1 92.93 99 ALA B C 1
ATOM 1797 O O . ALA B 1 99 ? 13.358 -3.576 7.184 1 92.93 99 ALA B O 1
ATOM 1798 N N . ASN B 1 100 ? 12.989 -1.599 8.17 1 89.69 100 ASN B N 1
ATOM 1799 C CA . ASN B 1 100 ? 12.101 -2.194 9.162 1 89.69 100 ASN B CA 1
ATOM 1800 C C . ASN B 1 100 ? 10.808 -2.699 8.527 1 89.69 100 ASN B C 1
ATOM 1802 O O . ASN B 1 100 ? 10.207 -2.01 7.701 1 89.69 100 ASN B O 1
ATOM 1806 N N . PRO B 1 101 ? 10.372 -3.905 8.928 1 83.66 101 PRO B N 1
ATOM 1807 C CA . PRO B 1 101 ? 9.134 -4.445 8.362 1 83.66 101 PRO B CA 1
ATOM 1808 C C . PRO B 1 101 ? 7.937 -3.519 8.569 1 83.66 101 PRO B C 1
ATOM 1810 O O . PRO B 1 101 ? 7.777 -2.944 9.649 1 83.66 101 PRO B O 1
ATOM 1813 N N . GLY B 1 102 ? 7.208 -3.266 7.536 1 81.81 102 GLY B N 1
ATOM 1814 C CA . GLY B 1 102 ? 5.99 -2.475 7.608 1 81.81 102 GLY B CA 1
ATOM 1815 C C . GLY B 1 102 ? 6.22 -1 7.337 1 81.81 102 GLY B C 1
ATOM 1816 O O . GLY B 1 102 ? 5.271 -0.256 7.082 1 81.81 102 GLY B O 1
ATOM 1817 N N . VAL B 1 103 ? 7.459 -0.59 7.379 1 89.55 103 VAL B N 1
ATOM 1818 C CA . VAL B 1 103 ? 7.763 0.813 7.116 1 89.55 103 VAL B CA 1
ATOM 1819 C C . VAL B 1 103 ? 8.053 1.009 5.629 1 89.55 103 VAL B C 1
ATOM 1821 O O . VAL B 1 103 ? 9.033 0.474 5.106 1 89.55 103 VAL B O 1
ATOM 1824 N N . ARG B 1 104 ? 7.217 1.835 4.975 1 90.09 104 ARG B N 1
ATOM 1825 C CA . ARG B 1 104 ? 7.352 1.998 3.532 1 90.09 104 ARG B CA 1
ATOM 1826 C C . ARG B 1 104 ? 7.71 3.437 3.174 1 90.09 104 ARG B C 1
ATOM 1828 O O . ARG B 1 104 ? 8.081 3.725 2.035 1 90.09 104 ARG B O 1
ATOM 1835 N N . ARG B 1 105 ? 7.615 4.279 4.151 1 94.45 105 ARG B N 1
ATOM 1836 C CA . ARG B 1 105 ? 7.911 5.687 3.906 1 94.45 105 ARG B CA 1
ATOM 1837 C C . ARG B 1 105 ? 8.327 6.391 5.194 1 94.45 105 ARG B C 1
ATOM 1839 O O . ARG B 1 105 ? 8.055 5.9 6.291 1 94.45 105 ARG B O 1
ATOM 1846 N N . LEU B 1 106 ? 8.947 7.483 5.019 1 96.42 106 LEU B N 1
ATOM 1847 C CA . LEU B 1 106 ? 9.245 8.453 6.068 1 96.42 106 LEU B CA 1
ATOM 1848 C C . LEU B 1 106 ? 8.771 9.847 5.669 1 96.42 106 LEU B C 1
ATOM 1850 O O . LEU B 1 106 ? 8.951 10.264 4.523 1 96.42 106 LEU B O 1
ATOM 1854 N N . VAL B 1 107 ? 8.088 10.523 6.584 1 97.17 107 VAL B N 1
ATOM 1855 C CA . VAL B 1 107 ? 7.737 11.923 6.368 1 97.17 107 VAL B CA 1
ATOM 1856 C C . VAL B 1 107 ? 8.9 12.818 6.788 1 97.17 107 VAL B C 1
ATOM 1858 O O . VAL B 1 107 ? 9.397 12.715 7.912 1 97.17 107 VAL B O 1
ATOM 1861 N N . ILE B 1 108 ? 9.376 13.619 5.881 1 98.05 108 ILE B N 1
ATOM 1862 C CA . ILE B 1 108 ? 10.433 14.578 6.184 1 98.05 108 ILE B CA 1
ATOM 1863 C C . ILE B 1 108 ? 9.834 15.808 6.861 1 98.05 108 ILE B C 1
ATOM 1865 O O . ILE B 1 108 ? 8.926 16.443 6.32 1 98.05 108 ILE B O 1
ATOM 1869 N N . VAL B 1 109 ? 10.36 16.116 8.059 1 98.13 109 VAL B N 1
ATOM 1870 C CA . VAL B 1 109 ? 9.793 17.244 8.79 1 98.13 109 VAL B CA 1
ATOM 1871 C C . VAL B 1 109 ? 10.906 18.204 9.204 1 98.13 109 VAL B C 1
ATOM 1873 O O . VAL B 1 109 ? 12.074 17.815 9.28 1 98.13 109 VAL B O 1
ATOM 1876 N N . GLU B 1 110 ? 10.514 19.428 9.381 1 97.97 110 GLU B N 1
ATOM 1877 C CA . GLU B 1 110 ? 11.414 20.43 9.944 1 97.97 110 GLU B CA 1
ATOM 1878 C C . GLU B 1 110 ? 11.609 20.216 11.442 1 97.97 110 GLU B C 1
ATOM 1880 O O . GLU B 1 110 ? 10.64 20.012 12.177 1 97.97 110 GLU B O 1
ATOM 1885 N N . ALA B 1 111 ? 12.877 20.319 11.871 1 95.9 111 ALA B N 1
ATOM 1886 C CA . ALA B 1 111 ? 13.181 20.177 13.293 1 95.9 111 ALA B CA 1
ATOM 1887 C C . ALA B 1 111 ? 12.434 21.22 14.12 1 95.9 111 ALA B C 1
ATOM 1889 O O . ALA B 1 111 ? 12.412 22.402 13.766 1 95.9 111 ALA B O 1
ATOM 1890 N N . GLY B 1 112 ? 11.78 20.855 15.2 1 95.03 112 GLY B N 1
ATOM 1891 C CA . GLY B 1 112 ? 11.109 21.766 16.113 1 95.03 112 GLY B CA 1
ATOM 1892 C C . GLY B 1 112 ? 9.655 22.008 15.754 1 95.03 112 GLY B C 1
ATOM 1893 O O . GLY B 1 112 ? 8.766 21.833 16.591 1 95.03 112 GLY B O 1
ATOM 1894 N N . SER B 1 113 ? 9.369 22.373 14.5 1 96.48 113 SER B N 1
ATOM 1895 C CA . SER B 1 113 ? 8.026 22.78 14.1 1 96.48 113 SER B CA 1
ATOM 1896 C C . SER B 1 113 ? 7.217 21.591 13.59 1 96.48 113 SER B C 1
ATOM 1898 O O . SER B 1 113 ? 5.994 21.675 13.463 1 96.48 113 SER B O 1
ATOM 1900 N N . LYS B 1 114 ? 7.92 20.55 13.124 1 96.69 114 LYS B N 1
ATOM 1901 C CA . LYS B 1 114 ? 7.32 19.361 12.526 1 96.69 114 LYS B CA 1
ATOM 1902 C C . LYS B 1 114 ? 6.579 19.707 11.238 1 96.69 114 LYS B C 1
ATOM 1904 O O . LYS B 1 114 ? 5.698 18.962 10.803 1 96.69 114 LYS B O 1
ATOM 1909 N N . ARG B 1 115 ? 6.903 20.863 10.732 1 98 115 ARG B N 1
ATOM 1910 C CA . ARG B 1 115 ? 6.345 21.185 9.423 1 98 115 ARG B CA 1
ATOM 1911 C C . ARG B 1 115 ? 6.789 20.171 8.374 1 98 115 ARG B C 1
ATOM 1913 O O . ARG B 1 115 ? 7.975 19.852 8.274 1 98 115 ARG B O 1
ATOM 1920 N N . VAL B 1 116 ? 5.821 19.667 7.565 1 98.02 116 VAL B N 1
ATOM 1921 C CA . VAL B 1 116 ? 6.114 18.64 6.571 1 98.02 116 VAL B CA 1
ATOM 1922 C C . VAL B 1 116 ? 6.869 19.259 5.396 1 98.02 116 VAL B C 1
ATOM 1924 O O . VAL B 1 116 ? 6.427 20.257 4.823 1 98.02 116 VAL B O 1
ATOM 1927 N N . GLU B 1 117 ? 7.97 18.562 4.988 1 97.92 117 GLU B N 1
ATOM 1928 C CA . GLU B 1 117 ? 8.786 19.059 3.885 1 97.92 117 GLU B CA 1
ATOM 1929 C C . GLU B 1 117 ? 8.744 18.106 2.693 1 97.92 117 GLU B C 1
ATOM 1931 O O . GLU B 1 117 ? 9.119 18.48 1.58 1 97.92 117 GLU B O 1
ATOM 1936 N N . GLY B 1 118 ? 8.361 16.911 2.9 1 96.91 118 GLY B N 1
ATOM 1937 C CA . GLY B 1 118 ? 8.297 15.917 1.84 1 96.91 118 GLY B CA 1
ATOM 1938 C C . GLY B 1 118 ? 8.115 14.503 2.358 1 96.91 118 GLY B C 1
ATOM 1939 O O . GLY B 1 118 ? 7.875 14.299 3.55 1 96.91 118 GLY B O 1
ATOM 1940 N N . ILE B 1 119 ? 8.09 13.548 1.517 1 96.24 119 ILE B N 1
ATOM 1941 C CA . ILE B 1 119 ? 7.989 12.127 1.83 1 96.24 119 ILE B CA 1
ATOM 1942 C C . ILE B 1 119 ? 9.072 11.355 1.082 1 96.24 119 ILE B C 1
ATOM 1944 O O . ILE B 1 119 ? 9.352 11.639 -0.085 1 96.24 119 ILE B O 1
ATOM 1948 N N . ILE B 1 120 ? 9.74 10.491 1.732 1 96.61 120 ILE B N 1
ATOM 1949 C CA . ILE B 1 120 ? 10.674 9.573 1.089 1 96.61 120 ILE B CA 1
ATOM 1950 C C . ILE B 1 120 ? 10.212 8.133 1.302 1 96.61 120 ILE B C 1
ATOM 1952 O O . ILE B 1 120 ? 9.946 7.722 2.434 1 96.61 120 ILE B O 1
ATOM 1956 N N . SER B 1 121 ? 10.018 7.418 0.222 1 94.73 121 SER B N 1
ATOM 1957 C CA . SER B 1 121 ? 9.517 6.049 0.303 1 94.73 121 SER B CA 1
ATOM 1958 C C . SER B 1 121 ? 10.618 5.039 -0.001 1 94.73 121 SER B C 1
ATOM 1960 O O . SER B 1 121 ? 11.704 5.412 -0.449 1 94.73 121 SER B O 1
ATOM 1962 N N . LEU B 1 122 ? 10.298 3.854 0.311 1 93.82 122 LEU B N 1
ATOM 1963 C CA . LEU B 1 122 ? 11.183 2.753 -0.055 1 93.82 122 LEU B CA 1
ATOM 1964 C C . LEU B 1 122 ? 11.457 2.752 -1.555 1 93.82 122 LEU B C 1
ATOM 1966 O O . LEU B 1 122 ? 12.598 2.562 -1.982 1 93.82 122 LEU B O 1
ATOM 1970 N N . SER B 1 123 ? 10.435 3.013 -2.371 1 94.08 123 SER B N 1
ATOM 1971 C CA . SER B 1 123 ? 10.598 3.06 -3.821 1 94.08 123 SER B CA 1
ATOM 1972 C C . SER B 1 123 ? 11.556 4.172 -4.233 1 94.08 123 SER B C 1
ATOM 1974 O O . SER B 1 123 ? 12.351 4.002 -5.16 1 94.08 123 SER B O 1
ATOM 1976 N N . ASP B 1 124 ? 11.499 5.311 -3.599 1 93.69 124 ASP B N 1
ATOM 1977 C CA . ASP B 1 124 ? 12.398 6.421 -3.899 1 93.69 124 ASP B CA 1
ATOM 1978 C C . ASP B 1 124 ? 13.856 6.021 -3.685 1 93.69 124 ASP B C 1
ATOM 1980 O O . ASP B 1 124 ? 14.702 6.252 -4.551 1 93.69 124 ASP B O 1
ATOM 1984 N N . VAL B 1 125 ? 14.093 5.429 -2.482 1 95.06 125 VAL B N 1
ATOM 1985 C CA . VAL B 1 125 ? 15.461 5.053 -2.138 1 95.06 125 VAL B CA 1
ATOM 1986 C C . VAL B 1 125 ? 15.931 3.923 -3.051 1 95.06 125 VAL B C 1
ATOM 1988 O O . VAL B 1 125 ? 17.087 3.904 -3.48 1 95.06 125 VAL B O 1
ATOM 1991 N N . PHE B 1 126 ? 15.064 2.984 -3.374 1 94.59 126 PHE B N 1
ATOM 1992 C CA . PHE B 1 126 ? 15.4 1.868 -4.25 1 94.59 126 PHE B CA 1
ATOM 1993 C C . PHE B 1 126 ? 15.804 2.367 -5.632 1 94.59 126 PHE B C 1
ATOM 1995 O O . PHE B 1 126 ? 16.839 1.962 -6.166 1 94.59 126 PHE B O 1
ATOM 2002 N N . ARG B 1 127 ? 15.03 3.274 -6.188 1 93.38 127 ARG B N 1
ATOM 2003 C CA . ARG B 1 127 ? 15.339 3.827 -7.502 1 93.38 127 ARG B CA 1
ATOM 2004 C C . ARG B 1 127 ? 16.655 4.597 -7.476 1 93.38 127 ARG B C 1
ATOM 2006 O O . ARG B 1 127 ? 17.447 4.516 -8.418 1 93.38 127 ARG B O 1
ATOM 2013 N N . PHE B 1 128 ? 16.845 5.344 -6.438 1 92.32 128 PHE B N 1
ATOM 2014 C CA . PHE B 1 128 ? 18.095 6.075 -6.264 1 92.32 128 PHE B CA 1
ATOM 2015 C C . PHE B 1 128 ? 19.287 5.126 -6.297 1 92.32 128 PHE B C 1
ATOM 2017 O O . PHE B 1 128 ? 20.285 5.399 -6.967 1 92.32 128 PHE B O 1
ATOM 2024 N N . LEU B 1 129 ? 19.131 3.97 -5.561 1 89.58 129 LEU B N 1
ATOM 2025 C CA . LEU B 1 129 ? 20.223 3.008 -5.458 1 89.58 129 LEU B CA 1
ATOM 2026 C C . LEU B 1 129 ? 20.492 2.345 -6.805 1 89.58 129 LEU B C 1
ATOM 2028 O O . LEU B 1 129 ? 21.63 1.977 -7.104 1 89.58 129 LEU B O 1
ATOM 2032 N N . LEU B 1 130 ? 19.487 2.169 -7.63 1 90.79 130 LEU B N 1
ATOM 2033 C CA . LEU B 1 130 ? 19.647 1.53 -8.932 1 90.79 130 LEU B CA 1
ATOM 2034 C C . LEU B 1 130 ? 20.118 2.536 -9.977 1 90.79 130 LEU B C 1
ATOM 2036 O O . LEU B 1 130 ? 20.532 2.151 -11.073 1 90.79 130 LEU B O 1
ATOM 2040 N N . GLY B 1 131 ? 20.104 3.778 -9.658 1 85.32 131 GLY B N 1
ATOM 2041 C CA . GLY B 1 131 ? 20.491 4.811 -10.606 1 85.32 131 GLY B CA 1
ATOM 2042 C C . GLY B 1 131 ? 19.402 5.138 -11.61 1 85.32 131 GLY B C 1
ATOM 2043 O O . GLY B 1 131 ? 19.691 5.543 -12.738 1 85.32 131 GLY B O 1
ATOM 2044 N N . VAL B 1 132 ? 18.217 4.747 -11.302 1 71.37 132 VAL B N 1
ATOM 2045 C CA . VAL B 1 132 ? 17.096 5.026 -12.193 1 71.37 132 VAL B CA 1
ATOM 2046 C C . VAL B 1 132 ? 16.467 6.369 -11.827 1 71.37 132 VAL B C 1
ATOM 2048 O O . VAL B 1 132 ? 16.383 6.721 -10.648 1 71.37 132 VAL B O 1
ATOM 2051 N N . LYS B 1 133 ? 16.686 7.316 -12.63 1 59.83 133 LYS B N 1
ATOM 2052 C CA . LYS B 1 133 ? 16.104 8.631 -12.376 1 59.83 133 LYS B CA 1
ATOM 2053 C C . LYS B 1 133 ? 14.581 8.559 -12.336 1 59.83 133 LYS B C 1
ATOM 2055 O O . LYS B 1 133 ? 13.967 7.833 -13.121 1 59.83 133 LYS B O 1
ATOM 2060 N N . ALA B 1 134 ? 13.959 9.164 -11.35 1 49.84 134 ALA B N 1
ATOM 2061 C CA . ALA B 1 134 ? 12.51 9.346 -11.321 1 49.84 134 ALA B CA 1
ATOM 2062 C C . ALA B 1 134 ? 12.013 10 -12.607 1 49.84 134 ALA B C 1
ATOM 2064 O O . ALA B 1 134 ? 12.747 10.753 -13.252 1 49.84 134 ALA B O 1
#